Protein AF-A0A6A5A4Q9-F1 (afdb_monomer_lite)

Secondary structure (DSSP, 8-state):
---EEE-------SSS-----------TTEEEEEE-HHHHTT--HHHHHHHHHHHHHTT--HHHHHHHHHHHHHS-----TTS----HHHHHHHHHHHHHHHHHHHHTGGG-PPPPHHHHHHHHHHHHHHHHHTTTHHHHHTT------TTPPTT---SS-HHHHHHHHT--S-------EEEEEE-

pLDDT: mean 71.81, std 17.64, range [32.69, 92.0]

InterPro domains:
  IPR036457 PPM-type phosphatase-like domain superfamily [SSF81606] (19-80)

Structure (mmCIF, N/CA/C/O backbone):
data_AF-A0A6A5A4Q9-F1
#
_entry.id   AF-A0A6A5A4Q9-F1
#
loop_
_atom_site.group_PDB
_atom_site.id
_atom_site.type_symbol
_atom_site.label_atom_id
_atom_site.label_alt_id
_atom_site.label_comp_id
_atom_site.label_asym_id
_atom_site.label_entity_id
_atom_site.label_seq_id
_atom_site.pdbx_PDB_ins_code
_atom_site.Cartn_x
_atom_site.Cartn_y
_atom_site.Cartn_z
_atom_site.occupancy
_atom_site.B_iso_or_equiv
_atom_site.auth_seq_id
_atom_site.auth_comp_id
_atom_site.auth_asym_id
_atom_site.auth_atom_id
_atom_site.pdbx_PDB_model_num
ATOM 1 N N . SER A 1 1 ? -5.034 13.080 21.963 1.00 33.22 1 SER A N 1
ATOM 2 C CA . SER A 1 1 ? -4.072 12.394 21.081 1.00 33.22 1 SER A CA 1
ATOM 3 C C . SER A 1 1 ? -4.575 11.008 20.777 1.00 33.22 1 SER A C 1
ATOM 5 O O . SER A 1 1 ? -4.871 10.287 21.717 1.00 33.22 1 SER A O 1
ATOM 7 N N . ILE A 1 2 ? -4.704 10.667 19.497 1.00 32.84 2 ILE A N 1
ATOM 8 C CA . ILE A 1 2 ? -5.071 9.325 19.035 1.00 32.84 2 ILE A CA 1
ATOM 9 C C . ILE A 1 2 ? -3.774 8.517 18.948 1.00 32.84 2 ILE A C 1
ATOM 11 O O . ILE A 1 2 ? -2.895 8.888 18.170 1.00 32.84 2 ILE A O 1
ATOM 15 N N . ASN A 1 3 ? -3.634 7.445 19.732 1.00 39.53 3 ASN A N 1
ATOM 16 C CA . ASN A 1 3 ? -2.555 6.477 19.527 1.00 39.53 3 ASN A CA 1
ATOM 17 C C . ASN A 1 3 ? -3.159 5.248 18.841 1.00 39.53 3 ASN A C 1
ATOM 19 O O . ASN A 1 3 ? -3.584 4.294 19.483 1.00 39.53 3 ASN A O 1
ATOM 23 N N . THR A 1 4 ? -3.257 5.289 17.512 1.00 40.16 4 THR A N 1
ATOM 24 C CA . THR A 1 4 ? -3.582 4.089 16.734 1.00 40.16 4 THR A CA 1
ATOM 25 C C . THR A 1 4 ? -2.320 3.251 16.617 1.00 40.16 4 THR A C 1
ATOM 27 O O . THR A 1 4 ? -1.339 3.683 16.003 1.00 40.16 4 THR A O 1
ATOM 30 N N . VAL A 1 5 ? -2.343 2.050 17.189 1.00 46.91 5 VAL A N 1
ATOM 31 C CA . VAL A 1 5 ? -1.239 1.098 17.064 1.00 46.91 5 VAL A CA 1
ATOM 32 C C . VAL A 1 5 ? -1.578 0.118 15.948 1.00 46.91 5 VAL A C 1
ATOM 34 O O . VAL A 1 5 ? -2.472 -0.719 16.068 1.00 46.91 5 VAL A O 1
ATOM 37 N N . LEU A 1 6 ? -0.868 0.262 14.830 1.00 48.38 6 LEU A N 1
ATOM 38 C 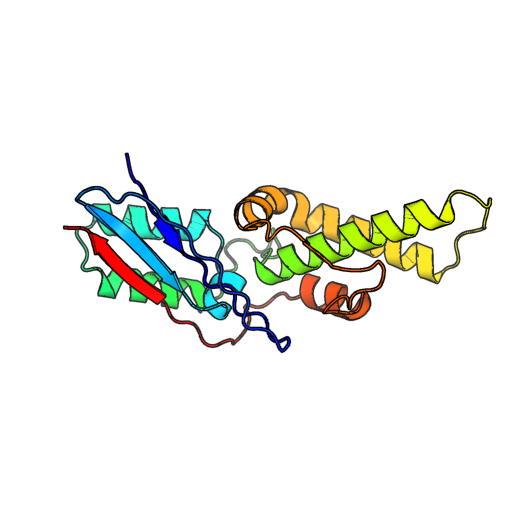CA . LEU A 1 6 ? -0.981 -0.610 13.669 1.00 48.38 6 LEU A CA 1
ATOM 39 C C . LEU A 1 6 ? 0.025 -1.757 13.815 1.00 48.38 6 LEU A C 1
ATOM 41 O O . LEU A 1 6 ? 1.226 -1.536 13.662 1.00 48.38 6 LEU A O 1
ATOM 45 N N . ILE A 1 7 ? -0.449 -2.969 14.107 1.00 45.44 7 ILE A N 1
ATOM 46 C CA . ILE A 1 7 ? 0.423 -4.145 14.225 1.00 45.44 7 ILE A CA 1
ATOM 47 C C . ILE A 1 7 ? 0.365 -4.913 12.906 1.00 45.44 7 ILE A C 1
ATOM 49 O O . ILE A 1 7 ? -0.657 -5.504 12.558 1.00 45.44 7 ILE A O 1
ATOM 53 N N . ARG A 1 8 ? 1.473 -4.896 12.159 1.00 39.25 8 ARG A N 1
ATOM 54 C CA . ARG A 1 8 ? 1.656 -5.717 10.959 1.00 39.25 8 ARG A CA 1
ATOM 55 C C . ARG A 1 8 ? 2.373 -7.005 11.352 1.00 39.25 8 ARG A C 1
ATOM 57 O O . ARG A 1 8 ? 3.543 -6.960 11.720 1.00 39.25 8 ARG A O 1
ATOM 64 N N . LEU A 1 9 ? 1.693 -8.142 11.234 1.00 34.25 9 LEU A N 1
ATOM 65 C CA . LEU A 1 9 ? 2.345 -9.449 11.271 1.00 34.25 9 LEU A CA 1
ATOM 66 C C . LEU A 1 9 ? 2.973 -9.692 9.893 1.00 34.25 9 LEU A C 1
ATOM 68 O O . LEU A 1 9 ? 2.273 -9.729 8.883 1.00 34.25 9 LEU A O 1
ATOM 72 N N . VAL A 1 10 ? 4.301 -9.776 9.836 1.00 36.94 10 VAL A N 1
ATOM 73 C CA . VAL A 1 10 ? 5.022 -10.146 8.614 1.00 36.94 10 VAL A CA 1
ATOM 74 C C . VAL A 1 10 ? 5.185 -11.656 8.638 1.00 36.94 10 VAL A C 1
ATOM 76 O O . VAL A 1 10 ? 6.005 -12.164 9.392 1.00 36.94 10 VAL A O 1
ATOM 79 N N . ASN A 1 11 ? 4.402 -12.364 7.828 1.00 32.69 11 ASN A N 1
ATOM 80 C CA . ASN A 1 11 ? 4.643 -13.778 7.575 1.00 32.69 11 ASN A CA 1
ATOM 81 C C . ASN A 1 11 ? 5.540 -13.881 6.334 1.00 32.69 11 ASN A C 1
ATOM 83 O O . ASN A 1 11 ? 5.129 -13.508 5.236 1.00 32.69 11 ASN A O 1
ATOM 87 N N . SER A 1 12 ? 6.794 -14.297 6.513 1.00 36.81 12 SER A N 1
ATOM 88 C CA . SER A 1 12 ? 7.726 -14.531 5.406 1.00 36.81 12 SER A CA 1
ATOM 89 C C . SER A 1 12 ? 7.679 -16.007 5.010 1.00 36.81 12 SER A C 1
ATOM 91 O O . SER A 1 12 ? 7.987 -16.877 5.818 1.00 36.81 12 SER A O 1
ATOM 93 N N . LEU A 1 13 ? 7.317 -16.283 3.754 1.00 36.44 13 LEU A N 1
ATOM 94 C CA . LEU A 1 13 ? 7.246 -17.613 3.128 1.00 36.44 13 LEU A CA 1
ATOM 95 C C . LEU A 1 13 ? 8.634 -18.218 2.811 1.00 36.44 13 LEU A C 1
ATOM 97 O O . LEU A 1 13 ? 8.870 -18.701 1.706 1.00 36.44 13 LEU A O 1
ATOM 101 N N . LEU A 1 14 ? 9.573 -18.201 3.758 1.00 41.25 14 LEU A N 1
ATOM 102 C CA . LEU A 1 14 ? 10.864 -18.883 3.613 1.00 41.25 14 LEU A CA 1
ATOM 103 C C . LEU A 1 14 ? 11.306 -19.497 4.941 1.00 41.25 14 LEU A C 1
ATOM 105 O O . LEU A 1 14 ? 12.013 -18.841 5.692 1.00 41.25 14 LEU A O 1
ATOM 109 N N . GLY A 1 15 ? 10.912 -20.754 5.186 1.00 41.06 15 GLY A N 1
ATOM 110 C CA . GLY A 1 15 ? 11.652 -21.802 5.923 1.00 41.06 15 GLY A CA 1
ATOM 111 C C . GLY A 1 15 ? 12.172 -21.549 7.348 1.00 41.06 15 GLY A C 1
ATOM 112 O O . GLY A 1 15 ? 12.691 -22.474 7.964 1.00 41.06 15 GLY A O 1
ATOM 113 N N . VAL A 1 16 ? 12.046 -20.341 7.879 1.00 43.75 16 VAL A N 1
ATOM 114 C CA . VAL A 1 16 ? 12.396 -19.922 9.229 1.00 43.75 16 VAL A CA 1
ATOM 115 C C . VAL A 1 16 ? 11.320 -18.921 9.604 1.00 43.75 16 VAL A C 1
ATOM 117 O O . VAL A 1 16 ? 11.272 -17.825 9.044 1.00 43.75 16 VAL A O 1
ATOM 120 N N . ASP A 1 17 ? 10.428 -19.302 10.511 1.00 43.75 17 ASP A N 1
ATOM 121 C CA . ASP A 1 17 ? 9.410 -18.388 11.007 1.00 43.75 17 ASP A CA 1
ATOM 122 C C . ASP A 1 17 ? 10.106 -17.205 11.702 1.00 43.75 17 ASP A C 1
ATOM 124 O O . ASP A 1 17 ? 10.584 -17.295 12.836 1.00 43.75 17 ASP A O 1
ATOM 128 N N . MET A 1 18 ? 10.230 -16.083 10.993 1.00 49.72 18 MET A N 1
ATOM 129 C CA . MET A 1 18 ? 10.765 -14.849 11.552 1.00 49.72 18 MET A CA 1
ATOM 130 C C . MET A 1 18 ? 9.650 -14.140 12.310 1.00 49.72 18 MET A C 1
ATOM 132 O O . MET A 1 18 ? 8.828 -13.438 11.726 1.00 49.72 18 MET A O 1
ATOM 136 N N . TYR A 1 19 ? 9.638 -14.297 13.629 1.00 51.91 19 TYR A N 1
ATOM 137 C CA . TYR A 1 19 ? 8.736 -13.548 14.494 1.00 51.91 19 TYR A CA 1
ATOM 138 C C . TYR A 1 19 ? 9.371 -12.212 14.885 1.00 51.91 19 TYR A C 1
ATOM 140 O O . TYR A 1 19 ? 10.453 -12.164 15.470 1.00 51.91 19 TYR A O 1
ATOM 148 N N . VAL A 1 20 ? 8.674 -11.111 14.602 1.00 57.72 20 VAL A N 1
ATOM 149 C CA . VAL A 1 20 ? 9.013 -9.789 15.142 1.00 57.72 20 VAL A CA 1
ATOM 150 C C . VAL A 1 20 ? 8.138 -9.544 16.366 1.00 57.72 20 VAL A C 1
ATOM 152 O O . VAL A 1 20 ? 6.925 -9.388 16.245 1.00 57.72 20 VAL A O 1
ATOM 155 N N . VAL A 1 21 ? 8.749 -9.507 17.552 1.00 58.62 21 VAL A N 1
ATOM 156 C CA . VAL A 1 21 ? 8.049 -9.189 18.805 1.00 58.62 21 VAL A CA 1
ATOM 157 C C . VAL A 1 21 ? 8.318 -7.735 19.171 1.00 58.62 21 VAL A C 1
ATOM 159 O O . VAL A 1 21 ? 9.456 -7.356 19.443 1.00 58.62 21 VAL A O 1
ATOM 162 N N . GLN A 1 22 ? 7.262 -6.925 19.222 1.00 65.12 22 GLN A N 1
ATOM 163 C CA . GLN A 1 22 ? 7.332 -5.538 19.670 1.00 65.12 22 GLN A CA 1
ATOM 164 C C . GLN A 1 22 ? 6.443 -5.340 20.896 1.00 65.12 22 GLN A C 1
ATOM 166 O O . GLN A 1 22 ? 5.289 -5.762 20.917 1.00 65.12 22 GLN A O 1
ATOM 171 N N . ARG A 1 23 ? 6.980 -4.683 21.928 1.00 71.12 23 ARG A N 1
ATOM 172 C CA . ARG A 1 23 ? 6.214 -4.268 23.108 1.00 71.12 23 ARG A CA 1
ATOM 173 C C . ARG A 1 23 ? 5.851 -2.799 22.962 1.00 71.12 23 ARG A C 1
ATOM 175 O O . ARG A 1 23 ? 6.741 -1.967 22.809 1.00 71.12 23 ARG A O 1
ATOM 182 N N . ILE A 1 24 ? 4.559 -2.495 23.009 1.00 75.25 24 ILE A N 1
ATOM 183 C CA . ILE A 1 24 ? 4.038 -1.133 22.880 1.00 75.25 24 ILE A CA 1
ATOM 184 C C . ILE A 1 24 ? 3.143 -0.869 24.095 1.00 75.25 24 ILE A C 1
ATOM 186 O O . ILE A 1 24 ? 2.203 -1.635 24.312 1.00 75.25 24 ILE A O 1
ATOM 190 N N . PRO A 1 25 ? 3.431 0.156 24.918 1.00 76.25 25 PRO A N 1
ATOM 191 C CA . PRO A 1 25 ? 2.563 0.506 26.032 1.00 76.25 25 PRO A CA 1
ATOM 192 C C . PRO A 1 25 ? 1.247 1.074 25.492 1.00 76.25 25 PRO A C 1
ATOM 194 O O . PRO A 1 25 ? 1.261 2.057 24.752 1.00 76.25 25 PRO A O 1
ATOM 197 N N . LEU A 1 26 ? 0.128 0.456 25.873 1.00 77.44 26 LEU A N 1
ATOM 198 C CA . LEU A 1 26 ? -1.215 0.920 25.528 1.00 77.44 26 LEU A CA 1
ATOM 199 C C . LEU A 1 26 ? -1.788 1.777 26.657 1.00 77.44 26 LEU A C 1
ATOM 201 O O . LEU A 1 26 ? -1.555 1.524 27.842 1.00 77.44 26 LEU A O 1
ATOM 205 N N . LYS A 1 27 ? -2.545 2.798 26.279 1.00 84.00 27 LYS A N 1
ATOM 206 C CA . LYS A 1 27 ? -3.344 3.642 27.163 1.00 84.00 27 LYS A CA 1
ATOM 207 C C . LYS A 1 27 ? -4.813 3.297 26.995 1.00 84.00 27 LYS A C 1
ATOM 209 O O . LYS A 1 27 ? -5.240 2.835 25.942 1.00 84.00 27 LYS A O 1
ATOM 214 N N . LYS A 1 28 ? -5.594 3.558 28.042 1.00 81.69 28 LYS A N 1
ATOM 215 C CA . LYS A 1 28 ? -7.050 3.440 27.981 1.00 81.69 28 LYS A CA 1
ATOM 216 C C . LYS A 1 28 ? -7.600 4.231 26.786 1.00 81.69 28 LYS A C 1
ATOM 218 O O . LYS A 1 28 ? -7.160 5.359 26.555 1.00 81.69 28 LYS A O 1
ATOM 223 N N . CYS A 1 29 ? -8.553 3.632 26.078 1.00 80.44 29 CYS A N 1
ATOM 224 C CA . CYS A 1 29 ? -9.131 4.080 24.809 1.00 80.44 29 CYS A CA 1
ATOM 225 C C . CYS A 1 29 ? -8.197 3.988 23.586 1.00 80.44 29 CYS A C 1
ATOM 227 O O . CYS A 1 29 ? -8.560 4.485 22.518 1.00 80.44 29 CYS A O 1
ATOM 229 N N . ASP A 1 30 ? -7.016 3.365 23.685 1.00 79.31 30 ASP A N 1
ATOM 230 C CA . ASP A 1 30 ? -6.202 3.098 22.495 1.00 79.31 30 ASP A CA 1
ATOM 231 C C . ASP A 1 30 ? -6.881 2.036 21.614 1.00 79.31 30 ASP A C 1
ATOM 233 O O . ASP A 1 30 ? -7.442 1.050 22.096 1.00 79.31 30 ASP A O 1
ATOM 237 N N . THR A 1 31 ? -6.806 2.224 20.296 1.00 81.12 31 THR A N 1
ATOM 238 C CA . THR A 1 31 ? -7.349 1.285 19.307 1.00 81.12 31 THR A CA 1
ATOM 239 C C . THR A 1 31 ? -6.216 0.497 18.656 1.00 81.12 31 THR A C 1
ATOM 241 O O . THR A 1 31 ? -5.292 1.074 18.070 1.00 81.12 31 THR A O 1
ATOM 244 N N . VAL A 1 32 ? -6.315 -0.829 18.721 1.00 82.94 32 VAL A N 1
ATOM 245 C CA . VAL A 1 32 ? -5.405 -1.776 18.075 1.00 82.94 32 VAL A CA 1
ATOM 246 C C . VAL A 1 32 ? -6.073 -2.321 16.819 1.00 82.94 32 VAL A C 1
ATOM 248 O O . VAL A 1 32 ? -7.177 -2.859 16.882 1.00 82.94 32 VAL A O 1
ATOM 251 N N . LEU A 1 33 ? -5.390 -2.199 15.680 1.00 83.75 33 LEU A N 1
ATOM 252 C CA . LEU A 1 33 ? -5.857 -2.704 14.390 1.00 83.75 33 LEU A CA 1
ATOM 253 C C . LEU A 1 33 ? -4.870 -3.737 13.839 1.00 83.75 33 LEU A C 1
ATOM 255 O O . LEU A 1 33 ? -3.672 -3.467 13.723 1.00 83.75 33 LEU A O 1
ATOM 259 N N . THR A 1 34 ? -5.397 -4.896 13.452 1.00 84.62 34 THR A N 1
ATOM 260 C CA . THR A 1 34 ? -4.662 -5.981 12.785 1.00 84.62 34 THR A CA 1
ATOM 261 C C . THR A 1 34 ? -5.374 -6.358 11.488 1.00 84.62 34 THR A C 1
ATOM 263 O O . THR A 1 34 ? -6.593 -6.220 11.386 1.00 84.62 34 THR A O 1
ATOM 266 N N . PHE A 1 35 ? -4.624 -6.769 10.467 1.00 86.88 35 PHE A N 1
ATOM 267 C CA . PHE A 1 35 ? -5.167 -7.022 9.130 1.00 86.88 35 PHE A CA 1
ATOM 268 C C . PHE A 1 35 ? -4.283 -7.986 8.331 1.00 86.88 35 PHE A C 1
ATOM 270 O O . PHE A 1 35 ? -3.082 -8.089 8.597 1.00 86.88 35 PHE A O 1
ATOM 277 N N . SER A 1 36 ? -4.874 -8.673 7.349 1.00 85.94 36 SER A N 1
ATOM 278 C CA . SER A 1 36 ? -4.144 -9.511 6.389 1.00 85.94 36 SER A CA 1
ATOM 279 C C . SER A 1 36 ? -3.330 -8.678 5.396 1.00 85.94 36 SER A C 1
ATOM 281 O O . SER A 1 36 ? -3.609 -7.503 5.151 1.00 85.94 36 SER A O 1
ATOM 283 N N . ASP A 1 37 ? -2.334 -9.287 4.760 1.00 81.81 37 ASP A N 1
ATOM 284 C CA . ASP A 1 37 ? -1.587 -8.668 3.661 1.00 81.81 37 ASP A CA 1
ATOM 285 C C . ASP A 1 37 ? -2.500 -8.184 2.521 1.00 81.81 37 ASP A C 1
ATOM 287 O O . ASP A 1 37 ? -2.321 -7.061 2.051 1.00 81.81 37 ASP A O 1
ATOM 291 N N . GLY A 1 38 ? -3.555 -8.934 2.184 1.00 85.44 38 GLY A N 1
ATOM 292 C CA . GLY A 1 38 ? -4.559 -8.535 1.195 1.00 85.44 38 GLY A CA 1
ATOM 293 C C . GLY A 1 38 ? -5.244 -7.194 1.496 1.00 85.44 38 GLY A C 1
ATOM 294 O O . GLY A 1 38 ? -5.585 -6.444 0.579 1.00 85.44 38 GLY A O 1
ATOM 295 N N . PHE A 1 39 ? -5.401 -6.825 2.773 1.00 87.44 39 PHE A N 1
ATOM 296 C CA . PHE A 1 39 ? -5.847 -5.478 3.145 1.00 87.44 39 PHE A CA 1
ATOM 297 C C . PHE A 1 39 ? -4.743 -4.434 2.909 1.00 87.44 39 PHE A C 1
ATOM 299 O O . PHE A 1 39 ? -4.982 -3.387 2.302 1.00 87.44 39 PHE A O 1
ATOM 306 N N . GLY A 1 40 ? -3.522 -4.723 3.370 1.00 82.75 40 GLY A N 1
ATOM 307 C CA . GLY A 1 40 ? -2.370 -3.820 3.266 1.00 82.75 40 GLY A CA 1
ATOM 308 C C . GLY A 1 40 ? -1.942 -3.514 1.826 1.00 82.75 40 GLY A C 1
ATOM 309 O O . GLY A 1 40 ? -1.442 -2.417 1.554 1.00 82.75 40 GLY A O 1
ATOM 310 N N . ASP A 1 41 ? -2.195 -4.448 0.913 1.00 85.00 41 ASP A N 1
ATOM 311 C CA . ASP A 1 41 ? -1.930 -4.330 -0.520 1.00 85.00 41 ASP A CA 1
ATOM 312 C C . ASP A 1 41 ? -2.869 -3.338 -1.225 1.00 85.00 41 ASP A C 1
ATOM 314 O O . ASP A 1 41 ? -2.523 -2.782 -2.273 1.00 85.00 41 ASP A O 1
ATOM 318 N N . ASN A 1 42 ? -4.029 -3.068 -0.621 1.00 86.50 42 ASN A N 1
ATOM 319 C CA . ASN A 1 42 ? -5.143 -2.360 -1.246 1.00 86.50 42 ASN A CA 1
ATOM 320 C C . ASN A 1 42 ? -5.503 -1.011 -0.600 1.00 86.50 42 ASN A C 1
ATOM 322 O O . ASN A 1 42 ? -6.243 -0.244 -1.216 1.00 86.50 42 ASN A O 1
ATOM 326 N N . VAL A 1 43 ? -5.010 -0.715 0.608 1.00 85.44 43 VAL A N 1
ATOM 327 C CA . VAL A 1 43 ? -5.327 0.520 1.358 1.00 85.44 43 VAL A CA 1
ATOM 328 C C . VAL A 1 43 ? -4.051 1.202 1.857 1.00 85.44 43 VAL A C 1
ATOM 330 O O . VAL A 1 43 ? -3.147 0.510 2.328 1.00 85.44 43 VAL A O 1
ATOM 333 N N . TYR A 1 44 ? -3.950 2.536 1.778 1.00 84.25 44 TYR A N 1
ATOM 334 C CA . TYR A 1 44 ? -2.877 3.364 2.357 1.00 84.25 44 TYR A CA 1
ATOM 335 C C . TYR A 1 44 ? -3.087 3.662 3.850 1.00 84.25 44 TYR A C 1
ATOM 337 O O . TYR A 1 44 ? -4.180 3.552 4.389 1.00 84.25 44 TYR A O 1
ATOM 345 N N . LYS A 1 45 ? -2.010 4.015 4.572 1.00 81.00 45 LYS A N 1
ATOM 346 C CA . LYS A 1 45 ? -2.058 4.190 6.037 1.00 81.00 45 LYS A CA 1
ATOM 347 C C . LYS A 1 45 ? -2.970 5.361 6.392 1.00 81.00 45 LYS A C 1
ATOM 349 O O . LYS A 1 45 ? -3.771 5.252 7.312 1.00 81.00 45 LYS A O 1
ATOM 354 N N . ASP A 1 46 ? -2.854 6.446 5.641 1.00 81.56 46 ASP A N 1
ATOM 355 C CA . ASP A 1 46 ? -3.617 7.666 5.883 1.00 81.56 46 ASP A CA 1
ATOM 356 C C . ASP A 1 46 ? -5.114 7.443 5.621 1.00 81.56 46 ASP A C 1
ATOM 358 O O . ASP A 1 46 ? -5.941 7.946 6.373 1.00 81.56 46 ASP A O 1
ATOM 362 N N . GLU A 1 47 ? -5.464 6.599 4.642 1.00 82.62 47 GLU A N 1
ATOM 363 C CA . GLU A 1 47 ? -6.852 6.187 4.381 1.00 82.62 47 GLU A CA 1
ATOM 364 C C . GLU A 1 47 ? -7.433 5.400 5.564 1.00 82.62 47 GLU A C 1
ATOM 366 O O . GLU A 1 47 ? -8.562 5.653 5.983 1.00 82.62 47 GLU A O 1
ATOM 371 N N . VAL A 1 48 ? -6.647 4.497 6.168 1.00 85.06 48 VAL A N 1
ATOM 372 C CA . VAL A 1 48 ? -7.048 3.794 7.400 1.00 85.06 48 VAL A CA 1
ATOM 373 C C . VAL A 1 48 ? -7.298 4.789 8.530 1.00 85.06 48 VAL A C 1
ATOM 375 O O . VAL A 1 48 ? -8.341 4.725 9.178 1.00 85.06 48 VAL A O 1
ATOM 378 N N . LEU A 1 49 ? -6.367 5.719 8.762 1.00 84.06 49 LEU A N 1
ATOM 379 C CA . LEU A 1 49 ? -6.490 6.712 9.834 1.00 84.06 49 LEU A CA 1
ATOM 380 C C . LEU A 1 49 ? -7.713 7.612 9.634 1.00 84.06 49 LEU A C 1
ATOM 382 O O . LEU A 1 49 ? -8.446 7.864 10.588 1.00 84.06 49 LEU A O 1
ATOM 386 N N . GLN A 1 50 ? -7.968 8.050 8.401 1.00 83.81 50 GLN A N 1
ATOM 387 C CA . GLN A 1 50 ? -9.133 8.860 8.062 1.00 83.81 50 GLN A CA 1
ATOM 388 C C . GLN A 1 50 ? -10.442 8.100 8.313 1.00 83.81 50 GLN A C 1
ATOM 390 O O . GLN A 1 50 ? -11.362 8.641 8.932 1.00 83.81 50 GLN A O 1
ATOM 395 N N . LEU A 1 51 ? -10.525 6.838 7.879 1.00 81.38 51 LEU A N 1
ATOM 396 C CA . LEU A 1 51 ? -11.712 6.005 8.076 1.00 81.38 51 LEU A CA 1
ATOM 397 C C . LEU A 1 51 ? -11.974 5.738 9.561 1.00 81.38 51 LEU A C 1
ATOM 399 O O . LEU A 1 51 ? -13.104 5.917 10.016 1.00 81.38 51 LEU A O 1
ATOM 403 N N . VAL A 1 52 ? -10.940 5.389 10.331 1.00 83.94 52 VAL A N 1
ATOM 404 C CA . VAL A 1 52 ? -11.057 5.160 11.781 1.00 83.94 52 VAL A CA 1
ATOM 405 C C . VAL A 1 52 ? -11.469 6.443 12.509 1.00 83.94 52 VAL A C 1
ATOM 407 O O . VAL A 1 52 ? -12.396 6.409 13.316 1.00 83.94 52 VAL A O 1
ATOM 410 N N . ALA A 1 53 ? -10.866 7.590 12.184 1.00 83.06 53 ALA A N 1
ATOM 411 C CA . ALA A 1 53 ? -11.235 8.869 12.791 1.00 83.06 53 ALA A CA 1
ATOM 412 C C . ALA A 1 53 ? -12.698 9.248 12.496 1.00 83.06 53 ALA A C 1
ATOM 414 O O . ALA A 1 53 ? -13.438 9.623 13.405 1.00 83.06 53 ALA A O 1
ATOM 415 N N . SER A 1 54 ? -13.152 9.089 11.246 1.00 77.81 54 SER A N 1
ATOM 416 C CA . SER A 1 54 ? -14.546 9.373 10.863 1.00 77.81 54 SER A CA 1
ATOM 417 C C . SER A 1 54 ? -15.562 8.474 11.584 1.00 77.81 54 SER A C 1
ATOM 419 O O . SER A 1 54 ? -16.664 8.900 11.937 1.00 77.81 54 SER A O 1
ATOM 421 N N . ALA A 1 55 ? -15.177 7.226 11.850 1.00 72.62 55 ALA A N 1
ATOM 422 C CA . ALA A 1 55 ? -16.004 6.267 12.559 1.00 72.62 55 ALA A CA 1
ATOM 423 C C . ALA A 1 55 ? -16.158 6.597 14.050 1.00 72.62 55 ALA A C 1
ATOM 425 O O . ALA A 1 55 ? -17.232 6.387 14.611 1.00 72.62 55 ALA A O 1
ATOM 426 N N . GLN A 1 56 ? -15.115 7.145 14.678 1.00 68.31 56 GLN A N 1
ATOM 427 C CA . GLN A 1 56 ? -15.150 7.543 16.086 1.00 68.31 56 GLN A CA 1
ATOM 428 C C . GLN A 1 56 ? -16.049 8.763 16.326 1.00 68.31 56 GLN A C 1
ATOM 430 O O . GLN A 1 56 ? -16.765 8.802 17.323 1.00 68.31 56 GLN A O 1
ATOM 435 N N . VAL A 1 57 ? -16.098 9.718 15.386 1.00 71.00 57 VAL A N 1
ATOM 436 C CA . VAL A 1 57 ? -17.008 10.883 15.461 1.00 71.00 57 VAL A CA 1
ATOM 437 C C . VAL A 1 57 ? -18.479 10.460 15.472 1.00 71.00 57 VAL A C 1
ATOM 439 O O . VAL A 1 57 ? -19.317 11.121 16.078 1.00 71.00 57 VAL A O 1
ATOM 442 N N . THR A 1 58 ? -18.799 9.341 14.823 1.00 70.38 58 THR A N 1
ATOM 443 C CA . THR A 1 58 ? -20.172 8.839 14.690 1.00 70.38 58 THR A CA 1
ATOM 444 C C . THR A 1 58 ? -20.573 7.836 15.784 1.00 70.38 58 THR A C 1
ATOM 446 O O . THR A 1 58 ? -21.678 7.309 15.721 1.00 70.38 58 THR A O 1
ATOM 449 N N . SER A 1 59 ? -19.721 7.603 16.799 1.00 64.50 59 SER A N 1
ATOM 450 C CA . SER A 1 59 ? -19.946 6.652 17.910 1.00 64.50 59 SER A CA 1
ATOM 451 C C . SER A 1 59 ? -20.363 5.255 17.433 1.00 64.50 59 SER A C 1
ATOM 453 O O . SER A 1 59 ? -21.351 4.670 17.869 1.00 64.50 59 SER A O 1
ATOM 455 N N . VAL A 1 60 ? -19.611 4.727 16.470 1.00 69.94 60 VAL A N 1
ATOM 456 C CA . VAL A 1 60 ? -19.946 3.471 15.805 1.00 69.94 60 VAL A CA 1
ATOM 457 C C . VAL A 1 60 ? -19.214 2.287 16.446 1.00 69.94 60 VAL A C 1
ATOM 459 O O . VAL A 1 60 ? -18.045 2.398 16.813 1.00 69.94 60 VAL A O 1
ATOM 462 N N . HIS A 1 61 ? -19.887 1.136 16.542 1.00 82.88 61 HIS A N 1
ATOM 463 C CA . HIS A 1 61 ? -19.319 -0.088 17.102 1.00 82.88 61 HIS A CA 1
ATOM 464 C C . HIS A 1 61 ? -18.094 -0.572 16.288 1.00 82.88 61 HIS A C 1
ATOM 466 O O . HIS A 1 61 ? -18.088 -0.454 15.055 1.00 82.88 61 HIS A O 1
ATOM 472 N N . PRO A 1 62 ? -17.057 -1.164 16.921 1.00 82.38 62 PRO A N 1
ATOM 473 C CA . PRO A 1 62 ? -15.851 -1.623 16.229 1.00 82.38 62 PRO A C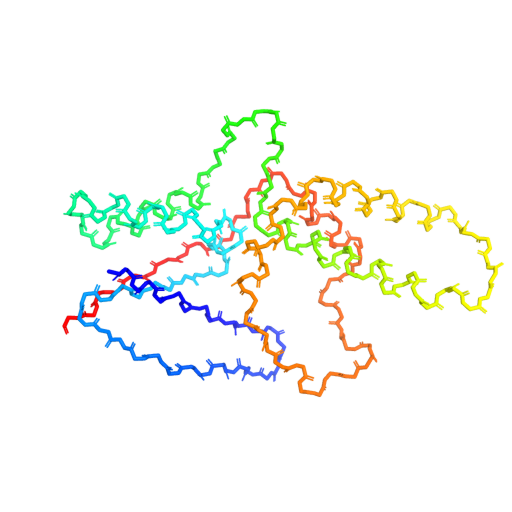A 1
ATOM 474 C C . PRO A 1 62 ? -16.083 -2.513 14.998 1.00 82.38 62 PRO A C 1
ATOM 476 O O . PRO A 1 62 ? -15.381 -2.380 13.993 1.00 82.38 62 PRO A O 1
ATOM 479 N N . SER A 1 63 ? -17.101 -3.378 15.038 1.00 85.81 63 SER A N 1
ATOM 480 C CA . SER A 1 63 ? -17.495 -4.252 13.917 1.00 85.81 63 SER A CA 1
ATOM 481 C C . SER A 1 63 ? -17.822 -3.485 12.638 1.00 85.81 63 SER A C 1
ATOM 483 O O . SER A 1 63 ? -17.496 -3.923 11.532 1.00 85.81 63 SER A O 1
ATOM 485 N N . ASP A 1 64 ? -18.446 -2.324 12.771 1.00 86.06 64 ASP A N 1
ATOM 486 C CA . ASP A 1 64 ? -18.915 -1.542 11.633 1.00 86.06 64 ASP A CA 1
ATOM 487 C C . ASP A 1 64 ? -17.760 -0.717 11.052 1.00 86.06 64 ASP A C 1
ATOM 489 O O . ASP A 1 64 ? -17.720 -0.433 9.854 1.00 86.06 64 ASP A O 1
ATOM 493 N N . VAL A 1 65 ? -16.775 -0.358 11.884 1.00 85.81 65 VAL A N 1
ATOM 494 C CA . VAL A 1 65 ? -15.500 0.208 11.420 1.00 85.81 65 VAL A CA 1
ATOM 495 C C . VAL A 1 65 ? -14.745 -0.829 10.598 1.00 85.81 65 VAL A C 1
ATOM 497 O O . VAL A 1 65 ? -14.363 -0.534 9.467 1.00 85.81 65 VAL A O 1
ATOM 500 N N . CYS A 1 66 ? -14.611 -2.061 11.103 1.00 88.81 66 CYS A N 1
ATOM 501 C CA . CYS A 1 66 ? -14.021 -3.169 10.349 1.00 88.81 66 CYS A CA 1
ATOM 502 C C . CYS A 1 66 ? -14.760 -3.411 9.027 1.00 88.81 66 CYS A C 1
ATOM 504 O O . CYS A 1 66 ? -14.123 -3.536 7.984 1.00 88.81 66 CYS A O 1
ATOM 506 N N . SER A 1 67 ? -16.095 -3.403 9.036 1.00 88.94 67 SER A N 1
ATOM 507 C CA . SER A 1 67 ? -16.907 -3.592 7.827 1.00 88.94 67 SER A CA 1
ATOM 508 C C . SER A 1 67 ? -16.669 -2.489 6.793 1.00 88.94 67 SER A C 1
ATOM 510 O O . SER A 1 67 ? -16.485 -2.780 5.610 1.00 88.94 67 SER A O 1
ATOM 512 N N . ARG A 1 68 ? -16.589 -1.224 7.228 1.00 88.06 68 ARG A N 1
ATOM 513 C CA . ARG A 1 68 ? -16.247 -0.089 6.356 1.00 88.06 68 ARG A CA 1
ATOM 514 C C . ARG A 1 68 ? -14.823 -0.183 5.813 1.00 88.06 68 ARG A C 1
ATOM 516 O O . ARG A 1 68 ? -14.622 0.087 4.632 1.00 88.06 68 ARG A O 1
ATOM 523 N N . LEU A 1 69 ? -13.858 -0.606 6.630 1.00 88.31 69 LEU A N 1
ATOM 524 C CA . LEU A 1 69 ? -12.474 -0.832 6.203 1.00 88.31 69 LEU A CA 1
ATOM 525 C C . LEU A 1 69 ? -12.393 -1.945 5.151 1.00 88.31 69 LEU A C 1
ATOM 527 O O . LEU A 1 69 ? -11.787 -1.744 4.103 1.00 88.31 69 LEU A O 1
ATOM 531 N N . VAL A 1 70 ? -13.043 -3.089 5.380 1.00 89.06 70 VAL A N 1
ATOM 532 C CA . VAL A 1 70 ? -13.088 -4.204 4.419 1.00 89.06 70 VAL A CA 1
ATOM 533 C C . VAL A 1 70 ? -13.780 -3.780 3.126 1.00 89.06 70 VAL A C 1
ATOM 535 O O . VAL A 1 70 ? -13.273 -4.059 2.039 1.00 89.06 70 VAL A O 1
ATOM 538 N N . HIS A 1 71 ? -14.907 -3.071 3.221 1.00 88.19 71 HIS A N 1
ATOM 539 C CA . HIS A 1 71 ? -15.593 -2.540 2.049 1.00 88.19 71 HIS A CA 1
ATOM 540 C C . HIS A 1 71 ? -14.693 -1.574 1.280 1.00 88.19 71 HIS A C 1
ATOM 542 O O . HIS A 1 71 ? -14.567 -1.706 0.070 1.00 88.19 71 HIS A O 1
ATOM 548 N N . HIS A 1 72 ? -14.012 -0.652 1.962 1.00 86.94 72 HIS A N 1
ATOM 549 C CA . HIS A 1 72 ? -13.069 0.261 1.328 1.00 86.94 72 HIS A CA 1
ATOM 550 C C . HIS A 1 72 ? -11.908 -0.488 0.665 1.00 86.94 72 HIS A C 1
ATOM 552 O O . HIS A 1 72 ? -11.563 -0.185 -0.472 1.00 86.94 72 HIS A O 1
ATOM 558 N N . ALA A 1 73 ? -11.345 -1.505 1.321 1.00 87.19 73 ALA A N 1
ATOM 559 C CA . ALA A 1 73 ? -10.283 -2.336 0.765 1.00 87.19 73 ALA A CA 1
ATOM 560 C C . ALA A 1 73 ? -10.728 -3.097 -0.488 1.00 87.19 73 ALA A C 1
ATOM 562 O O . ALA A 1 73 ? -9.945 -3.192 -1.423 1.00 87.19 73 ALA A O 1
ATOM 563 N N . ARG A 1 74 ? -11.976 -3.571 -0.554 1.00 86.00 74 ARG A N 1
ATOM 564 C CA . ARG A 1 74 ? -12.528 -4.286 -1.719 1.00 86.00 74 ARG A CA 1
ATOM 565 C C . ARG A 1 74 ? -13.010 -3.357 -2.830 1.00 86.00 74 ARG A C 1
ATOM 567 O O . ARG A 1 74 ? -12.851 -3.669 -4.006 1.00 86.00 74 ARG A O 1
ATOM 574 N N . ALA A 1 75 ? -13.611 -2.230 -2.466 1.00 80.38 75 ALA A N 1
ATOM 575 C CA . ALA A 1 75 ? -14.192 -1.292 -3.408 1.00 80.38 75 ALA A CA 1
ATOM 576 C C . ALA A 1 75 ? -13.089 -0.639 -4.243 1.00 80.38 75 ALA A C 1
ATOM 578 O O . ALA A 1 75 ? -12.117 -0.082 -3.720 1.00 80.38 75 ALA A O 1
ATOM 579 N N . PHE A 1 76 ? -13.249 -0.701 -5.560 1.00 67.19 76 PHE A N 1
ATOM 580 C CA . PHE A 1 76 ? -12.451 0.080 -6.488 1.00 67.19 76 PHE A CA 1
ATOM 581 C C . PHE A 1 76 ? -13.088 1.467 -6.601 1.00 67.19 76 PHE A C 1
ATOM 583 O O . PHE A 1 76 ? -14.197 1.589 -7.114 1.00 67.19 76 PHE A O 1
ATOM 590 N N . VAL A 1 77 ? -12.411 2.498 -6.092 1.00 59.66 77 VAL A N 1
ATOM 591 C CA . VAL A 1 77 ? -12.874 3.887 -6.199 1.00 59.66 77 VAL A CA 1
ATOM 592 C C . VAL A 1 77 ? -11.900 4.642 -7.102 1.00 59.66 77 VAL A C 1
ATOM 594 O O . VAL A 1 77 ? -10.893 5.155 -6.613 1.00 59.66 77 VAL A O 1
ATOM 597 N N . PRO A 1 78 ? -12.145 4.708 -8.422 1.00 54.09 78 PRO A N 1
ATOM 598 C CA . PRO A 1 78 ? -11.463 5.673 -9.260 1.00 54.09 78 PRO A CA 1
ATOM 599 C C . PRO A 1 78 ? -12.128 7.024 -8.979 1.00 54.09 78 PRO A C 1
ATOM 601 O O . PRO A 1 78 ? -13.155 7.350 -9.563 1.00 54.09 78 PRO A O 1
ATOM 604 N N . ALA A 1 79 ? -11.606 7.775 -8.008 1.00 46.97 79 ALA A N 1
ATOM 605 C CA . ALA A 1 79 ? -12.160 9.091 -7.684 1.00 46.97 79 ALA A CA 1
ATOM 606 C C . ALA A 1 79 ? -11.860 10.126 -8.782 1.00 46.97 79 ALA A C 1
ATOM 608 O O . ALA A 1 79 ? -12.586 11.103 -8.916 1.00 46.97 79 ALA A O 1
ATOM 609 N N . ASP A 1 80 ? -10.817 9.895 -9.581 1.00 47.19 80 ASP A N 1
ATOM 610 C CA . ASP A 1 80 ? -10.338 10.843 -10.575 1.00 47.19 80 ASP A CA 1
ATOM 611 C C . ASP A 1 80 ? -9.725 10.084 -11.758 1.00 47.19 80 ASP A C 1
ATOM 613 O O . ASP A 1 80 ? -8.718 9.394 -11.616 1.00 47.19 80 ASP A O 1
ATOM 617 N N . THR A 1 81 ? -10.309 10.203 -12.949 1.00 43.44 81 THR A N 1
ATOM 618 C CA . THR A 1 81 ? -9.750 9.637 -14.194 1.00 43.44 81 THR A CA 1
ATOM 619 C C . THR A 1 81 ? -8.467 10.345 -14.648 1.00 43.44 81 THR A C 1
ATOM 621 O O . THR A 1 81 ? -7.843 9.921 -15.617 1.00 43.44 81 THR A O 1
ATOM 624 N N . SER A 1 82 ? -8.074 11.420 -13.959 1.00 47.78 82 SER A N 1
ATOM 625 C CA . SER A 1 82 ? -6.848 12.190 -14.193 1.00 47.78 82 SER A CA 1
ATOM 626 C C . SER A 1 82 ? -5.640 11.671 -13.399 1.00 47.78 82 SER A C 1
ATOM 628 O O . SER A 1 82 ? -4.500 11.932 -13.781 1.00 47.78 82 SER A O 1
ATOM 630 N N . GLN A 1 83 ? -5.869 10.901 -12.329 1.00 50.00 83 GLN A N 1
ATOM 631 C CA . GLN A 1 83 ? -4.826 10.224 -11.567 1.00 50.00 83 GLN A CA 1
ATOM 632 C C . GLN A 1 83 ? -5.057 8.721 -11.661 1.00 50.00 83 GLN A C 1
ATOM 634 O O . GLN A 1 83 ? -5.911 8.177 -10.965 1.00 50.00 83 GLN A O 1
ATOM 639 N N . GLU A 1 84 ? -4.294 8.031 -12.518 1.00 54.12 84 GLU A N 1
ATOM 640 C CA . GLU A 1 84 ? -4.219 6.569 -12.459 1.00 54.12 84 GLU A CA 1
ATOM 641 C C . GLU A 1 84 ? -4.004 6.161 -11.000 1.00 54.12 84 GLU A C 1
ATOM 643 O O . GLU A 1 84 ? -2.988 6.512 -10.396 1.00 54.12 84 GLU A O 1
ATOM 648 N N . SER A 1 85 ? -4.981 5.460 -10.419 1.00 58.94 85 SER A N 1
ATOM 649 C CA . SER A 1 85 ? -5.001 5.157 -8.993 1.00 58.94 85 SER A CA 1
ATOM 650 C C . SER A 1 85 ? -3.736 4.385 -8.625 1.00 58.94 85 SER A C 1
ATOM 652 O O . SER A 1 85 ? -3.597 3.199 -8.942 1.00 58.94 85 SER A O 1
ATOM 654 N N . ALA A 1 86 ? -2.778 5.062 -7.997 1.00 69.88 86 ALA A N 1
ATOM 655 C CA . ALA A 1 86 ? -1.606 4.421 -7.439 1.00 69.88 86 ALA A CA 1
ATOM 656 C C . ALA A 1 86 ? -2.086 3.514 -6.305 1.00 69.88 86 ALA A C 1
ATOM 658 O O . ALA A 1 86 ? -2.602 4.002 -5.307 1.00 69.88 86 ALA A O 1
ATOM 659 N N . LEU A 1 87 ? -1.981 2.200 -6.484 1.00 83.62 87 LEU A N 1
ATOM 660 C CA . LEU A 1 87 ? -2.361 1.225 -5.463 1.00 83.62 87 LEU A CA 1
ATOM 661 C C . LEU A 1 87 ? -1.166 0.954 -4.547 1.00 83.62 87 LEU A C 1
ATOM 663 O O . LEU A 1 87 ? -0.041 0.917 -5.051 1.00 83.62 87 LEU A O 1
ATOM 667 N N . PRO A 1 88 ? -1.359 0.705 -3.239 1.00 86.06 88 PRO A N 1
ATOM 668 C CA . PRO A 1 88 ? -0.244 0.494 -2.320 1.00 86.06 88 PRO A CA 1
ATOM 669 C C . PRO A 1 88 ? 0.708 -0.620 -2.749 1.00 86.06 88 PRO A C 1
ATOM 671 O O . PRO A 1 88 ? 1.921 -0.412 -2.750 1.00 86.06 88 PRO A O 1
ATOM 674 N N . PHE A 1 89 ? 0.178 -1.770 -3.170 1.00 86.44 89 PHE A N 1
ATOM 675 C CA . PHE A 1 89 ? 1.001 -2.873 -3.658 1.00 86.44 89 PHE A CA 1
ATOM 676 C C . PHE A 1 89 ? 1.783 -2.510 -4.925 1.00 86.44 89 PHE A C 1
ATOM 678 O O . PHE A 1 89 ? 2.994 -2.726 -4.994 1.00 86.44 89 PHE A O 1
ATOM 685 N N . ALA A 1 90 ? 1.113 -1.909 -5.912 1.00 88.00 90 ALA A N 1
ATOM 686 C CA . ALA A 1 90 ? 1.749 -1.475 -7.153 1.00 88.00 90 ALA A CA 1
ATOM 687 C C . ALA A 1 90 ? 2.846 -0.435 -6.878 1.00 88.00 90 ALA A C 1
ATOM 689 O O . ALA A 1 90 ? 3.957 -0.528 -7.394 1.00 88.00 90 ALA A O 1
ATOM 690 N N . ALA A 1 91 ? 2.573 0.506 -5.980 1.00 87.94 91 ALA A N 1
ATOM 691 C CA . ALA A 1 91 ? 3.510 1.535 -5.572 1.00 87.94 91 ALA A CA 1
ATOM 692 C C . 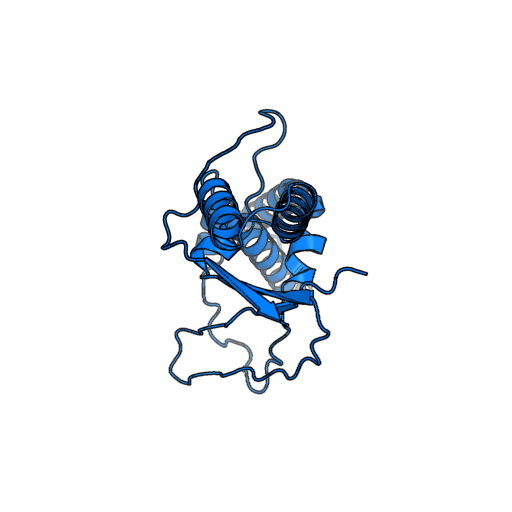ALA A 1 91 ? 4.723 0.946 -4.820 1.00 87.94 91 ALA A C 1
ATOM 694 O O . ALA A 1 91 ? 5.855 1.393 -5.020 1.00 87.94 91 ALA A O 1
ATOM 695 N N . ALA A 1 92 ? 4.519 -0.086 -3.992 1.00 86.50 92 ALA A N 1
ATOM 696 C CA . ALA A 1 92 ? 5.604 -0.813 -3.336 1.00 86.50 92 ALA A CA 1
ATOM 697 C C . ALA A 1 92 ? 6.469 -1.575 -4.353 1.00 86.50 92 ALA A C 1
ATOM 699 O O . ALA A 1 92 ? 7.698 -1.494 -4.300 1.00 86.50 92 ALA A O 1
ATOM 700 N N . ALA A 1 93 ? 5.843 -2.253 -5.320 1.00 88.75 93 ALA A N 1
ATOM 701 C CA . ALA A 1 93 ? 6.548 -2.919 -6.411 1.00 88.75 93 ALA A CA 1
ATOM 702 C C . ALA A 1 93 ? 7.342 -1.922 -7.272 1.00 88.75 93 ALA A C 1
ATOM 704 O O . ALA A 1 93 ? 8.485 -2.203 -7.631 1.00 88.75 93 ALA A O 1
ATOM 705 N N . ALA A 1 94 ? 6.782 -0.737 -7.539 1.00 90.19 94 ALA A N 1
ATOM 706 C CA . ALA A 1 94 ? 7.457 0.345 -8.250 1.00 90.19 94 ALA A CA 1
ATOM 707 C C . ALA A 1 94 ? 8.686 0.849 -7.483 1.00 90.19 94 ALA A C 1
ATOM 709 O O . ALA A 1 94 ? 9.760 0.983 -8.060 1.00 90.19 94 ALA A O 1
ATOM 710 N N . SER A 1 95 ? 8.557 1.075 -6.171 1.00 88.25 95 SER A N 1
ATOM 711 C CA . SER A 1 95 ? 9.679 1.483 -5.318 1.00 88.25 95 SER A CA 1
ATOM 712 C C . SER A 1 95 ? 10.810 0.447 -5.333 1.00 88.25 95 SER A C 1
ATOM 714 O O . SER A 1 95 ? 11.970 0.807 -5.531 1.00 88.25 95 SER A O 1
ATOM 716 N N . ALA A 1 96 ? 10.474 -0.843 -5.220 1.00 86.81 96 ALA A N 1
ATOM 717 C CA . ALA A 1 96 ? 11.451 -1.926 -5.303 1.00 86.81 96 ALA A CA 1
ATOM 718 C C . ALA A 1 96 ? 12.095 -2.036 -6.696 1.00 86.81 96 ALA A C 1
ATOM 720 O O . ALA A 1 96 ? 13.294 -2.286 -6.791 1.00 86.81 96 ALA A O 1
ATOM 721 N N . TYR A 1 97 ? 11.325 -1.830 -7.772 1.00 89.06 97 TYR A N 1
ATOM 722 C CA . TYR A 1 97 ? 11.856 -1.776 -9.137 1.00 89.06 97 TYR A CA 1
ATOM 723 C C . TYR A 1 97 ? 12.894 -0.658 -9.267 1.00 89.06 97 TYR A C 1
ATOM 725 O O . TYR A 1 97 ? 14.019 -0.913 -9.685 1.00 89.06 97 TYR A O 1
ATOM 733 N N . VAL A 1 98 ? 12.537 0.566 -8.863 1.00 89.25 98 VAL A N 1
ATOM 734 C CA . VAL A 1 98 ? 13.400 1.752 -8.975 1.00 89.25 98 VAL A CA 1
ATOM 735 C C . VAL A 1 98 ? 14.691 1.582 -8.177 1.00 89.25 98 VAL A C 1
ATOM 737 O O . VAL A 1 98 ? 15.762 1.878 -8.703 1.00 89.25 98 VAL A O 1
ATOM 740 N N . ALA A 1 99 ? 14.609 1.065 -6.947 1.00 86.88 99 ALA A N 1
ATOM 741 C CA . ALA A 1 99 ? 15.785 0.794 -6.123 1.00 86.88 99 ALA A CA 1
ATOM 742 C C . ALA A 1 99 ? 16.765 -0.156 -6.828 1.00 86.88 99 ALA A C 1
ATOM 744 O O . ALA A 1 99 ? 17.943 0.166 -6.955 1.00 86.88 99 ALA A O 1
ATOM 745 N N . ARG A 1 100 ? 16.265 -1.268 -7.380 1.00 84.19 100 ARG A N 1
ATOM 746 C CA . ARG A 1 100 ? 17.115 -2.250 -8.066 1.00 84.19 100 ARG A CA 1
ATOM 747 C C . ARG A 1 100 ? 17.710 -1.742 -9.366 1.00 84.19 100 ARG A C 1
ATOM 749 O O . ARG A 1 100 ? 18.847 -2.077 -9.668 1.00 84.19 100 ARG A O 1
ATOM 756 N N . VAL A 1 101 ? 16.963 -0.954 -10.143 1.00 86.56 101 VAL A N 1
ATOM 757 C CA . VAL A 1 101 ? 17.531 -0.343 -1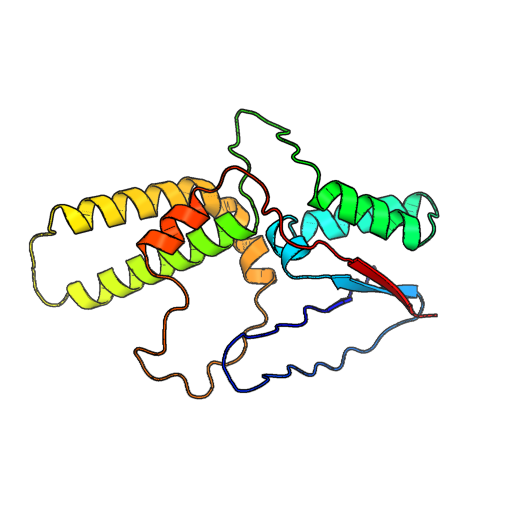1.354 1.00 86.56 101 VAL A CA 1
ATOM 758 C C . VAL A 1 101 ? 18.665 0.604 -10.978 1.00 86.56 101 VAL A C 1
ATOM 760 O O . VAL A 1 101 ? 19.709 0.558 -11.613 1.00 86.56 101 VAL A O 1
ATOM 763 N N . ASN A 1 102 ? 18.499 1.414 -9.928 1.00 85.06 102 ASN A N 1
ATOM 764 C CA . ASN A 1 102 ? 19.570 2.298 -9.472 1.00 85.06 102 ASN A CA 1
ATOM 765 C C . ASN A 1 102 ? 20.800 1.506 -8.992 1.00 85.06 102 ASN A C 1
ATOM 767 O O . ASN A 1 102 ? 21.908 1.876 -9.355 1.00 85.06 102 ASN A O 1
ATOM 771 N N . GLU A 1 103 ? 20.624 0.412 -8.240 1.00 80.12 103 GLU A N 1
ATOM 772 C CA . GLU A 1 103 ? 21.724 -0.486 -7.833 1.00 80.12 103 GLU A CA 1
ATOM 773 C C . GLU A 1 103 ? 22.476 -1.056 -9.052 1.00 80.12 103 GLU A C 1
ATOM 775 O O . GLU A 1 103 ? 23.698 -0.956 -9.115 1.00 80.12 103 GLU A O 1
ATOM 780 N N . MET A 1 104 ? 21.755 -1.542 -10.072 1.00 75.31 104 MET A N 1
ATOM 781 C CA . MET A 1 104 ? 22.355 -2.013 -11.332 1.00 75.31 104 MET A CA 1
ATOM 782 C C . MET A 1 104 ? 23.110 -0.909 -12.085 1.00 75.31 104 MET A C 1
ATOM 784 O O . MET A 1 104 ? 24.093 -1.191 -12.768 1.00 75.31 104 MET A O 1
ATOM 788 N N . SER A 1 105 ? 22.654 0.345 -12.004 1.00 63.75 105 SER A N 1
ATOM 789 C CA . SER A 1 105 ? 23.351 1.473 -12.626 1.00 63.75 105 SER A CA 1
ATOM 790 C C . SER A 1 105 ? 24.687 1.767 -11.939 1.00 63.75 105 SER A C 1
ATOM 792 O O . SER A 1 105 ? 25.628 2.125 -12.636 1.00 63.75 105 SER A O 1
ATOM 794 N N . TYR A 1 106 ? 24.801 1.604 -10.614 1.00 55.88 106 TYR A N 1
ATOM 795 C CA . TYR A 1 106 ? 26.052 1.857 -9.884 1.00 55.88 106 TYR A CA 1
ATOM 796 C C . TYR A 1 106 ? 27.150 0.829 -10.193 1.00 55.88 106 TYR A C 1
ATOM 798 O O . TYR A 1 106 ? 28.308 1.220 -10.318 1.00 55.88 106 TYR A O 1
ATOM 806 N N . ASP A 1 107 ? 26.795 -0.440 -10.412 1.00 55.31 107 ASP A N 1
ATOM 807 C CA . ASP A 1 107 ? 27.758 -1.501 -10.755 1.00 55.31 107 ASP A CA 1
ATOM 808 C C . ASP A 1 107 ? 28.351 -1.358 -12.176 1.00 55.31 107 ASP A C 1
ATOM 810 O O . ASP A 1 107 ? 29.385 -1.948 -12.482 1.00 55.31 107 ASP A O 1
ATOM 814 N N . ASN A 1 108 ? 27.728 -0.556 -13.052 1.00 52.88 108 ASN A N 1
ATOM 815 C CA . ASN A 1 108 ? 28.117 -0.403 -14.463 1.00 52.88 108 ASN A CA 1
ATOM 816 C C . ASN A 1 108 ? 28.899 0.892 -14.783 1.00 52.88 108 ASN A C 1
ATOM 818 O O . ASN A 1 108 ? 29.270 1.111 -15.938 1.00 52.88 108 ASN A O 1
ATOM 822 N N . ILE A 1 109 ? 29.154 1.768 -13.802 1.00 52.50 109 ILE A N 1
ATOM 823 C CA . ILE A 1 109 ? 29.810 3.075 -14.037 1.00 52.50 109 ILE A CA 1
ATOM 824 C C . ILE A 1 109 ? 31.340 2.962 -14.171 1.00 52.50 109 ILE A C 1
ATOM 826 O O . ILE A 1 109 ? 31.964 3.845 -14.757 1.00 52.50 109 ILE A O 1
ATOM 830 N N . ASP A 1 110 ? 31.952 1.858 -13.740 1.00 49.38 110 ASP A N 1
ATOM 831 C CA . ASP A 1 110 ? 33.419 1.720 -13.714 1.00 49.38 110 ASP A CA 1
ATOM 832 C C . ASP A 1 110 ? 34.063 1.379 -15.075 1.00 49.38 110 ASP A C 1
ATOM 834 O O . ASP A 1 110 ? 35.273 1.187 -15.171 1.00 49.38 110 ASP A O 1
ATOM 838 N N . GLY A 1 111 ? 33.282 1.306 -16.159 1.00 50.41 111 GLY A N 1
ATOM 839 C CA . GLY A 1 111 ? 33.763 0.723 -17.413 1.00 50.41 111 GLY A CA 1
ATOM 840 C C . GLY A 1 111 ? 33.194 1.299 -18.700 1.00 50.41 111 GLY A C 1
ATOM 841 O O . GLY A 1 111 ? 33.010 0.525 -19.625 1.00 50.41 111 GLY A O 1
ATOM 842 N N . GLY A 1 112 ? 32.893 2.602 -18.788 1.00 50.28 112 GLY A N 1
ATOM 843 C CA . GLY A 1 112 ? 32.711 3.317 -20.071 1.00 50.28 112 GLY A CA 1
ATOM 844 C C . GLY A 1 112 ? 31.872 2.607 -21.150 1.00 50.28 112 GLY A C 1
ATOM 845 O O . GLY A 1 112 ? 32.184 2.720 -22.336 1.00 50.28 112 GLY A O 1
ATOM 846 N N . MET A 1 113 ? 30.857 1.831 -20.760 1.00 54.41 113 MET A N 1
ATOM 847 C CA . MET A 1 113 ? 30.182 0.903 -21.663 1.00 54.41 113 MET A CA 1
ATOM 848 C C . MET A 1 113 ? 28.953 1.567 -22.287 1.00 54.41 113 MET A C 1
ATOM 850 O O . MET A 1 113 ? 28.141 2.196 -21.610 1.00 54.41 113 MET A O 1
ATOM 854 N N . MET A 1 114 ? 28.827 1.437 -23.607 1.00 56.19 114 MET A N 1
ATOM 855 C CA . MET A 1 114 ? 27.671 1.897 -24.374 1.00 56.19 114 MET A CA 1
ATOM 856 C C . MET A 1 114 ? 26.411 1.158 -23.889 1.00 56.19 114 MET A C 1
ATOM 858 O O . MET A 1 114 ? 26.368 -0.070 -23.942 1.00 56.19 114 MET A O 1
ATOM 862 N N . MET A 1 115 ? 25.399 1.895 -23.413 1.00 59.34 115 MET A N 1
ATOM 863 C CA . MET A 1 115 ? 24.123 1.327 -22.951 1.00 59.34 115 MET A CA 1
ATOM 864 C C . MET A 1 115 ? 23.471 0.481 -24.051 1.00 59.34 115 MET A C 1
ATOM 866 O O . MET A 1 115 ? 23.237 0.968 -25.161 1.00 59.34 115 MET A O 1
ATOM 870 N N . LEU A 1 116 ? 23.149 -0.777 -23.740 1.00 65.06 116 LEU A N 1
ATOM 871 C CA . LEU A 1 116 ? 22.402 -1.646 -24.646 1.00 65.06 116 LEU A CA 1
ATOM 872 C C . LEU A 1 116 ? 20.946 -1.161 -24.753 1.00 65.06 116 LEU A C 1
ATOM 874 O O . LEU A 1 116 ? 20.410 -0.516 -23.850 1.00 65.06 116 LEU A O 1
ATOM 878 N N . SER A 1 117 ? 20.258 -1.503 -25.846 1.00 67.25 117 SER A N 1
ATOM 879 C CA . SER A 1 117 ? 18.852 -1.110 -26.057 1.00 67.25 117 SER A CA 1
ATOM 880 C C . SER A 1 117 ? 17.911 -1.608 -24.948 1.00 67.25 117 SER A C 1
ATOM 882 O O . SER A 1 117 ? 16.927 -0.943 -24.619 1.00 67.25 117 SER A O 1
ATOM 884 N N . SER A 1 118 ? 18.233 -2.747 -24.329 1.00 71.31 118 SER A N 1
ATOM 885 C CA . SER A 1 118 ? 17.538 -3.284 -23.158 1.00 71.31 118 SER A CA 1
ATOM 886 C C . SER A 1 118 ? 17.636 -2.364 -21.942 1.00 71.31 118 SER A C 1
ATOM 888 O O . SER A 1 118 ? 16.641 -2.177 -21.240 1.00 71.31 118 SER A O 1
ATOM 890 N N . ASP A 1 119 ? 18.797 -1.751 -21.722 1.00 76.38 119 ASP A N 1
ATOM 891 C CA . ASP A 1 119 ? 19.060 -0.912 -20.553 1.00 76.38 119 ASP A CA 1
ATOM 892 C C . ASP A 1 119 ? 18.333 0.425 -20.686 1.00 76.38 119 ASP A C 1
ATOM 894 O O . ASP A 1 119 ? 17.744 0.912 -19.720 1.00 76.38 119 ASP A O 1
ATOM 898 N N . ILE A 1 120 ? 18.260 0.963 -21.907 1.00 79.94 120 ILE A N 1
ATOM 899 C CA . ILE A 1 120 ? 17.465 2.157 -22.227 1.00 79.94 120 ILE A CA 1
ATOM 900 C C . ILE A 1 120 ? 15.993 1.937 -21.850 1.00 79.94 120 ILE A C 1
ATOM 902 O O . ILE A 1 120 ? 15.393 2.765 -21.165 1.00 79.94 120 ILE A O 1
ATOM 906 N N . ILE A 1 121 ? 15.408 0.795 -22.232 1.00 84.62 121 ILE A N 1
ATOM 907 C CA . ILE A 1 121 ? 14.011 0.467 -21.898 1.00 84.62 121 ILE A CA 1
ATOM 908 C C . ILE A 1 121 ? 13.818 0.362 -20.378 1.00 84.62 121 ILE A C 1
ATOM 910 O O . ILE A 1 121 ? 12.796 0.809 -19.852 1.00 84.62 121 ILE A O 1
ATOM 914 N N . VAL A 1 122 ? 14.782 -0.217 -19.657 1.00 86.38 122 VAL A N 1
ATOM 915 C CA . VAL A 1 122 ? 14.728 -0.346 -18.192 1.00 86.38 122 VAL A CA 1
ATOM 916 C C . VAL A 1 122 ? 14.714 1.025 -17.508 1.00 86.38 122 VAL A C 1
ATOM 918 O O . VAL A 1 122 ? 13.919 1.215 -16.582 1.00 86.38 122 VAL A O 1
ATOM 921 N N . HIS A 1 123 ? 15.519 1.978 -17.987 1.00 85.56 123 HIS A N 1
ATOM 922 C CA . HIS A 1 123 ? 15.575 3.345 -17.459 1.00 85.56 123 HIS A CA 1
ATOM 923 C C . HIS A 1 123 ? 14.315 4.153 -17.797 1.00 85.56 123 HIS A C 1
ATOM 925 O O . HIS A 1 123 ? 13.749 4.771 -16.902 1.00 85.56 123 HIS A O 1
ATOM 931 N N . ILE A 1 124 ? 13.780 4.050 -19.021 1.00 89.19 124 ILE A N 1
ATOM 932 C CA . ILE A 1 124 ? 12.496 4.688 -19.380 1.00 89.19 124 ILE A CA 1
ATOM 933 C C . ILE A 1 124 ? 11.374 4.209 -18.449 1.00 89.19 124 ILE A C 1
ATOM 935 O O . ILE A 1 124 ? 10.601 5.007 -17.922 1.00 89.19 124 ILE A O 1
ATOM 939 N N . ARG A 1 125 ? 11.296 2.894 -18.202 1.00 92.00 125 ARG A N 1
ATOM 940 C CA . ARG A 1 125 ? 10.317 2.320 -17.266 1.00 92.00 125 ARG A CA 1
ATOM 941 C C . ARG A 1 125 ? 10.521 2.822 -15.841 1.00 92.00 125 ARG A C 1
ATOM 943 O O . ARG A 1 125 ? 9.540 3.035 -15.135 1.00 92.00 125 ARG A O 1
ATOM 950 N N . LYS A 1 126 ? 11.775 2.988 -15.410 1.00 91.88 126 LYS A N 1
ATOM 951 C CA . LYS A 1 126 ? 12.104 3.554 -14.098 1.00 91.88 126 LYS A CA 1
ATOM 952 C C . LYS A 1 126 ? 11.524 4.960 -13.970 1.00 91.88 126 LYS A C 1
ATOM 954 O O . LYS A 1 126 ? 10.823 5.218 -12.998 1.00 91.88 126 LYS A O 1
ATOM 959 N N . ASP A 1 127 ? 11.773 5.821 -14.949 1.00 90.94 127 ASP A N 1
ATOM 960 C CA . ASP A 1 127 ? 11.351 7.222 -14.910 1.00 90.94 127 ASP A CA 1
ATOM 961 C C . ASP A 1 127 ? 9.820 7.344 -14.945 1.00 90.94 127 ASP A C 1
ATOM 963 O O . ASP A 1 127 ? 9.239 8.027 -14.107 1.00 90.94 127 ASP A O 1
ATOM 967 N N . GLN A 1 128 ? 9.143 6.551 -15.784 1.00 90.62 128 GLN A N 1
ATOM 968 C CA . GLN A 1 128 ? 7.675 6.459 -15.787 1.00 90.62 128 GLN A CA 1
ATOM 969 C C . GLN A 1 128 ? 7.100 6.049 -14.421 1.00 90.62 128 GLN A C 1
ATOM 971 O O . GLN A 1 128 ? 6.092 6.591 -13.965 1.00 90.62 128 GLN A O 1
ATOM 976 N N . LEU A 1 129 ? 7.729 5.077 -13.751 1.00 90.56 129 LEU A N 1
ATOM 977 C CA . LEU A 1 129 ? 7.308 4.637 -12.421 1.00 90.56 129 LEU A CA 1
ATOM 978 C C . LEU A 1 129 ? 7.613 5.679 -11.338 1.00 90.56 129 LEU A C 1
ATOM 980 O O . LEU A 1 129 ? 6.825 5.819 -10.401 1.00 90.56 129 LEU A O 1
ATOM 984 N N . VAL A 1 130 ? 8.724 6.413 -11.455 1.00 90.62 130 VAL A N 1
ATOM 985 C CA . VAL A 1 130 ? 9.048 7.545 -10.576 1.00 90.62 130 VAL A CA 1
ATOM 986 C C . VAL A 1 130 ? 7.954 8.597 -10.696 1.00 90.62 130 VAL A C 1
ATOM 988 O O . VAL A 1 130 ? 7.336 8.936 -9.689 1.00 90.62 130 VAL A O 1
ATOM 991 N N . ASP A 1 131 ? 7.654 9.048 -11.910 1.00 89.19 131 ASP A N 1
ATOM 992 C CA . ASP A 1 131 ? 6.649 10.084 -12.153 1.00 89.19 131 ASP A CA 1
ATOM 993 C C . ASP A 1 131 ? 5.276 9.679 -11.610 1.00 89.19 131 ASP A C 1
ATOM 995 O O . ASP A 1 131 ? 4.601 10.473 -10.951 1.00 89.19 131 ASP A O 1
ATOM 999 N N . ARG A 1 132 ? 4.897 8.408 -11.790 1.00 86.38 132 ARG A N 1
ATOM 1000 C CA . ARG A 1 132 ? 3.613 7.887 -11.312 1.00 86.38 132 ARG A CA 1
ATOM 1001 C C . ARG A 1 132 ? 3.520 7.765 -9.787 1.00 86.38 132 ARG A C 1
ATOM 1003 O O . ARG A 1 132 ? 2.456 8.021 -9.227 1.00 86.38 132 ARG A O 1
ATOM 1010 N N . PHE A 1 133 ? 4.582 7.339 -9.098 1.00 86.94 133 PHE A N 1
ATOM 1011 C CA . PHE A 1 133 ? 4.493 6.914 -7.689 1.00 86.94 133 PHE A CA 1
ATOM 1012 C C . PHE A 1 133 ? 5.244 7.792 -6.682 1.00 86.94 133 PHE A C 1
ATOM 1014 O O . PHE A 1 133 ? 5.080 7.589 -5.474 1.00 86.94 133 PHE A O 1
ATOM 1021 N N . LYS A 1 134 ? 6.023 8.787 -7.125 1.00 84.00 134 LYS A N 1
ATOM 1022 C CA . LYS A 1 134 ? 6.882 9.606 -6.250 1.00 84.00 134 LYS A CA 1
ATOM 1023 C C . LYS A 1 134 ? 6.139 10.263 -5.088 1.00 84.00 134 LYS A C 1
ATOM 1025 O O . LYS A 1 134 ? 6.657 10.294 -3.974 1.00 84.00 134 LYS A O 1
ATOM 1030 N N . SER A 1 135 ? 4.908 10.722 -5.311 1.00 83.81 135 SER A N 1
ATOM 1031 C CA . SER A 1 135 ? 4.067 11.328 -4.267 1.00 83.81 135 SER A CA 1
ATOM 1032 C C . SER A 1 135 ? 3.619 10.338 -3.180 1.00 83.81 135 SER A C 1
ATOM 1034 O O . SER A 1 135 ? 3.312 10.750 -2.063 1.00 83.81 135 SER A O 1
ATOM 1036 N N . LYS A 1 136 ? 3.602 9.030 -3.473 1.00 82.56 136 LYS A N 1
ATOM 1037 C CA . LYS A 1 136 ? 3.126 7.968 -2.570 1.00 82.56 136 LYS A CA 1
ATOM 1038 C C . LYS A 1 136 ? 4.246 7.239 -1.828 1.00 82.56 136 LYS A C 1
ATOM 1040 O O . LYS A 1 136 ? 3.969 6.565 -0.835 1.00 82.56 136 LYS A O 1
ATOM 1045 N N . TRP A 1 137 ? 5.507 7.371 -2.247 1.00 82.44 137 TRP A N 1
ATOM 1046 C CA . TRP A 1 137 ? 6.633 6.719 -1.566 1.00 82.44 137 TRP A CA 1
ATOM 1047 C C . TRP A 1 137 ? 6.762 7.047 -0.075 1.00 82.44 137 TRP A C 1
ATOM 1049 O O . TRP A 1 137 ? 6.966 6.100 0.686 1.00 82.44 137 TRP A O 1
ATOM 1059 N N . PRO A 1 138 ? 6.586 8.299 0.401 1.00 79.94 138 PRO A N 1
ATOM 1060 C CA . PRO A 1 138 ? 6.673 8.582 1.836 1.00 79.94 138 PRO A CA 1
ATOM 1061 C C . PRO A 1 138 ? 5.694 7.737 2.667 1.00 79.94 138 PRO A C 1
ATOM 1063 O O . PRO A 1 138 ? 6.057 7.205 3.717 1.00 79.94 138 PRO A O 1
ATOM 1066 N N . GLN A 1 139 ? 4.475 7.532 2.155 1.00 73.12 139 GLN A N 1
ATOM 1067 C CA . GLN A 1 139 ? 3.435 6.729 2.807 1.00 73.12 139 GLN A CA 1
ATOM 1068 C C . GLN A 1 139 ? 3.776 5.232 2.822 1.00 73.12 139 GLN A C 1
ATOM 1070 O O . GLN A 1 139 ? 3.401 4.521 3.755 1.00 73.12 139 GLN A O 1
ATOM 1075 N N . LEU A 1 140 ? 4.488 4.742 1.803 1.00 69.12 140 LEU A N 1
ATOM 1076 C CA . LEU A 1 140 ? 4.969 3.361 1.732 1.00 69.12 140 LEU A CA 1
ATOM 1077 C C . LEU A 1 140 ? 6.148 3.102 2.665 1.00 69.12 140 LEU A C 1
ATOM 1079 O O . LEU A 1 140 ? 6.166 2.089 3.360 1.00 69.12 140 LEU A O 1
ATOM 1083 N N . LEU A 1 141 ? 7.118 4.015 2.697 1.00 61.34 141 LEU A N 1
ATOM 1084 C CA . LEU A 1 141 ? 8.314 3.885 3.529 1.00 61.34 141 LEU A CA 1
ATOM 1085 C C . LEU A 1 141 ? 7.963 3.947 5.019 1.00 61.34 141 LEU A C 1
ATOM 1087 O O . LEU A 1 141 ? 8.517 3.190 5.810 1.00 61.34 141 LEU A O 1
ATOM 1091 N N . ALA A 1 142 ? 6.946 4.730 5.393 1.00 62.78 142 ALA A N 1
ATOM 1092 C CA . ALA A 1 142 ? 6.402 4.746 6.751 1.00 62.78 142 ALA A CA 1
ATOM 1093 C C . ALA A 1 142 ? 5.796 3.399 7.211 1.00 62.78 142 ALA A C 1
ATOM 1095 O O . ALA A 1 142 ? 5.493 3.241 8.394 1.00 62.78 142 ALA A O 1
ATOM 1096 N N . ARG A 1 143 ? 5.579 2.439 6.297 1.00 58.97 143 ARG A N 1
ATOM 1097 C CA . ARG A 1 143 ? 5.038 1.095 6.586 1.00 58.97 143 ARG A CA 1
ATOM 1098 C C . ARG A 1 143 ? 6.114 0.020 6.707 1.00 58.97 143 ARG A C 1
ATOM 1100 O O . ARG A 1 143 ? 5.787 -1.123 7.036 1.00 58.97 143 ARG A O 1
ATOM 1107 N N . GLN A 1 144 ? 7.364 0.339 6.383 1.00 53.91 144 GLN A N 1
ATOM 1108 C CA . GLN A 1 144 ? 8.450 -0.624 6.478 1.00 53.91 144 GLN A CA 1
ATOM 1109 C C . GLN A 1 144 ? 8.920 -0.694 7.928 1.00 53.91 144 GLN A C 1
ATOM 1111 O O . GLN A 1 144 ? 9.644 0.170 8.412 1.00 53.91 144 GLN A O 1
ATOM 1116 N N . VAL A 1 145 ? 8.522 -1.759 8.626 1.00 50.03 145 VAL A N 1
ATOM 1117 C CA . VAL A 1 145 ? 9.322 -2.245 9.749 1.00 50.03 145 VAL A CA 1
ATOM 1118 C C . VAL A 1 145 ? 10.615 -2.740 9.114 1.00 50.03 145 VAL A C 1
ATOM 1120 O O . VAL A 1 145 ? 10.603 -3.733 8.387 1.00 50.03 145 VAL A O 1
ATOM 1123 N N . LEU A 1 146 ? 11.704 -1.992 9.299 1.00 43.62 146 LEU A N 1
ATOM 1124 C CA . LEU A 1 146 ? 13.030 -2.411 8.864 1.00 43.62 146 LEU A CA 1
ATOM 1125 C C . LEU A 1 146 ? 13.403 -3.650 9.681 1.00 43.62 146 LEU A C 1
ATOM 1127 O O . LEU A 1 146 ? 13.947 -3.545 10.778 1.00 43.62 146 LEU A O 1
ATOM 1131 N N . ILE A 1 147 ? 13.072 -4.834 9.168 1.00 42.50 147 ILE A N 1
ATOM 1132 C CA . ILE A 1 147 ? 13.680 -6.069 9.646 1.00 42.50 147 ILE A CA 1
ATOM 1133 C C . ILE A 1 147 ? 15.146 -5.925 9.263 1.00 42.50 147 ILE A C 1
ATOM 1135 O O . ILE A 1 147 ? 15.481 -5.886 8.076 1.00 42.50 147 ILE A O 1
ATOM 1139 N N . ALA A 1 148 ? 16.000 -5.733 10.269 1.00 38.84 148 ALA A N 1
ATOM 1140 C CA . ALA A 1 148 ? 17.433 -5.684 10.063 1.00 38.84 148 ALA A CA 1
ATOM 1141 C C . ALA A 1 148 ? 17.804 -6.924 9.245 1.00 38.84 148 ALA A C 1
ATOM 1143 O O . ALA A 1 148 ? 17.490 -8.044 9.650 1.00 38.84 148 ALA A O 1
ATOM 1144 N N . LYS A 1 149 ? 18.417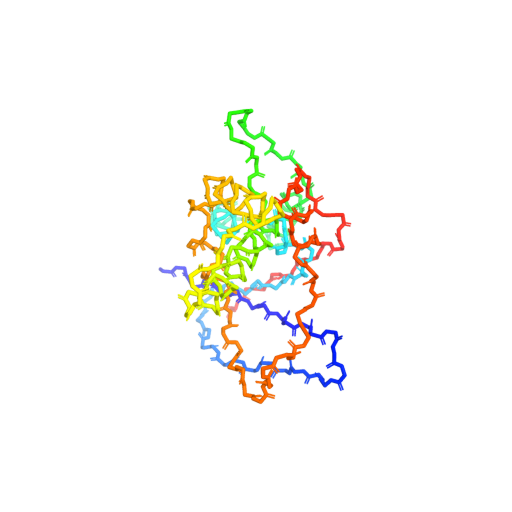 -6.723 8.073 1.00 45.69 149 LYS A N 1
ATOM 1145 C CA . LYS A 1 149 ? 18.981 -7.800 7.252 1.00 45.69 149 LYS A CA 1
ATOM 1146 C C . LYS A 1 149 ? 20.190 -8.389 7.986 1.00 45.69 149 LYS A C 1
ATOM 1148 O O . LYS A 1 149 ? 21.326 -8.252 7.549 1.00 45.69 149 LYS A O 1
ATOM 1153 N N . THR A 1 150 ? 19.972 -8.988 9.151 1.00 40.28 150 THR A N 1
ATOM 1154 C CA . THR A 1 150 ? 20.986 -9.756 9.854 1.00 40.28 150 THR A CA 1
ATOM 1155 C C . THR A 1 150 ? 21.132 -11.054 9.078 1.00 40.28 150 THR A C 1
ATOM 1157 O O . THR A 1 150 ? 20.279 -11.932 9.177 1.00 40.28 150 THR A O 1
ATOM 1160 N N . ASN A 1 151 ? 22.207 -11.137 8.293 1.00 43.53 151 ASN A N 1
ATOM 1161 C CA . ASN A 1 151 ? 22.692 -12.330 7.590 1.00 43.53 151 ASN A CA 1
ATOM 1162 C C . ASN A 1 151 ? 22.158 -12.601 6.176 1.00 43.53 151 ASN A C 1
ATOM 1164 O O . ASN A 1 151 ? 22.183 -13.759 5.767 1.00 43.53 151 ASN A O 1
ATOM 1168 N N . MET A 1 152 ? 21.751 -11.585 5.403 1.00 46.00 152 MET A N 1
ATOM 1169 C CA . MET A 1 152 ? 21.561 -11.801 3.962 1.00 46.00 152 MET A CA 1
ATOM 1170 C C . MET A 1 152 ? 22.858 -11.556 3.178 1.00 46.00 152 MET A C 1
ATOM 1172 O O . MET A 1 152 ? 23.412 -10.456 3.229 1.00 46.00 152 MET A O 1
ATOM 1176 N N . LYS A 1 153 ? 23.357 -12.573 2.468 1.00 43.59 153 LYS A N 1
ATOM 1177 C CA . LYS A 1 153 ? 24.514 -12.464 1.566 1.00 43.59 153 LYS A CA 1
ATOM 1178 C C . LYS A 1 153 ? 24.131 -11.669 0.305 1.00 43.59 153 LYS A C 1
ATOM 1180 O O . LYS A 1 153 ? 22.971 -11.698 -0.109 1.00 43.59 153 LYS A O 1
ATOM 1185 N N . PRO A 1 154 ? 25.084 -10.988 -0.358 1.00 38.31 154 PRO A N 1
ATOM 1186 C CA . PRO A 1 154 ? 24.857 -10.432 -1.691 1.00 38.31 154 PRO A CA 1
ATOM 1187 C C . PRO A 1 154 ? 24.408 -11.555 -2.639 1.00 38.31 154 PRO A C 1
ATOM 1189 O O . PRO A 1 154 ? 25.115 -12.550 -2.787 1.00 38.31 154 PRO A O 1
ATOM 1192 N N . GLY A 1 155 ? 23.214 -11.429 -3.224 1.00 45.56 155 GLY A N 1
ATOM 1193 C CA . GLY A 1 155 ? 22.582 -12.481 -4.032 1.00 45.56 155 GLY A CA 1
ATOM 1194 C C . GLY A 1 155 ? 21.450 -13.245 -3.338 1.00 45.56 155 GLY A C 1
ATOM 1195 O O . GLY A 1 155 ? 20.798 -14.059 -3.992 1.00 45.56 155 GLY A O 1
ATOM 1196 N N . ASP A 1 156 ? 21.162 -12.965 -2.061 1.00 51.84 156 ASP A N 1
ATOM 1197 C CA . ASP A 1 156 ? 19.991 -13.543 -1.408 1.00 51.84 156 ASP A CA 1
ATOM 1198 C C . ASP A 1 156 ? 18.699 -13.108 -2.101 1.00 51.84 156 ASP A C 1
ATOM 1200 O O . ASP A 1 156 ? 18.468 -11.941 -2.434 1.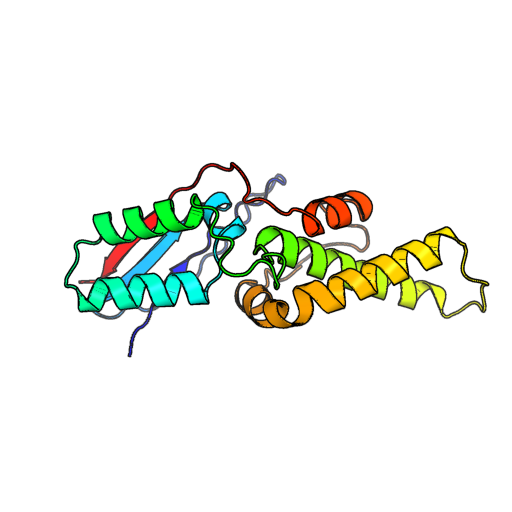00 51.84 156 ASP A O 1
ATOM 1204 N N . VAL A 1 157 ? 17.901 -14.131 -2.392 1.00 53.06 157 VAL A N 1
ATOM 1205 C CA . VAL A 1 157 ? 16.951 -14.192 -3.495 1.00 53.06 157 VAL A CA 1
ATOM 1206 C C . VAL A 1 157 ? 15.989 -13.013 -3.460 1.00 53.06 157 VAL A C 1
ATOM 1208 O O . VAL A 1 157 ? 15.092 -12.914 -2.625 1.00 53.06 157 VAL A O 1
ATOM 1211 N N . SER A 1 158 ? 16.145 -12.119 -4.431 1.00 63.66 158 SER A N 1
ATOM 1212 C CA . SER A 1 158 ? 15.119 -11.141 -4.755 1.00 63.66 158 SER A CA 1
ATOM 1213 C C . SER A 1 158 ? 13.805 -11.877 -5.036 1.00 63.66 158 SER A C 1
ATOM 1215 O O . SER A 1 158 ? 13.671 -12.493 -6.088 1.00 63.66 158 SER A O 1
ATOM 1217 N N . HIS A 1 159 ? 12.835 -11.781 -4.117 1.00 66.25 159 HIS A N 1
ATOM 1218 C CA . HIS A 1 159 ? 11.546 -12.502 -4.165 1.00 66.25 159 HIS A CA 1
ATOM 1219 C C . HIS A 1 159 ? 10.799 -12.406 -5.509 1.00 66.25 159 HIS A C 1
ATOM 1221 O O . HIS A 1 159 ? 9.993 -13.266 -5.845 1.00 66.25 159 HIS A O 1
ATOM 1227 N N . TYR A 1 160 ? 11.071 -11.357 -6.282 1.00 78.50 160 TYR A N 1
ATOM 1228 C CA . TYR A 1 160 ? 10.498 -11.111 -7.600 1.00 78.50 160 TYR A CA 1
ATOM 1229 C C . TYR A 1 160 ? 11.598 -10.708 -8.570 1.00 78.50 160 TYR A C 1
ATOM 1231 O O . TYR A 1 160 ? 12.478 -9.951 -8.181 1.00 78.50 160 TYR A O 1
ATOM 1239 N N . SER A 1 161 ? 11.536 -11.134 -9.828 1.00 85.88 161 SER A N 1
ATOM 1240 C CA . SER A 1 161 ? 12.372 -10.606 -10.916 1.00 85.88 161 SER A CA 1
ATOM 1241 C C . SER A 1 161 ? 12.004 -9.157 -11.265 1.00 85.88 161 SER A C 1
ATOM 1243 O O . SER A 1 161 ? 10.905 -8.689 -10.960 1.00 85.88 161 SER A O 1
ATOM 1245 N N . LEU A 1 162 ? 12.895 -8.446 -11.963 1.00 87.25 162 LEU A N 1
ATOM 1246 C CA . LEU A 1 162 ? 12.649 -7.063 -12.392 1.00 87.25 162 LEU A CA 1
ATOM 1247 C C . LEU A 1 162 ? 11.405 -6.952 -13.301 1.00 87.25 162 LEU A C 1
ATOM 1249 O O . LEU A 1 162 ? 10.592 -6.042 -13.150 1.00 87.25 162 LEU A O 1
ATOM 1253 N N . ALA A 1 163 ? 11.193 -7.935 -14.182 1.00 88.12 163 ALA A N 1
ATOM 1254 C CA . ALA A 1 163 ? 10.002 -8.009 -15.028 1.00 88.12 163 ALA A CA 1
ATOM 1255 C C . ALA A 1 163 ? 8.716 -8.259 -14.220 1.00 88.12 163 ALA A C 1
ATOM 1257 O O . ALA A 1 163 ? 7.670 -7.697 -14.543 1.00 88.12 163 ALA A O 1
ATOM 1258 N N . GLN A 1 164 ? 8.777 -9.082 -13.165 1.00 88.75 164 GLN A N 1
ATOM 1259 C CA . GLN A 1 164 ? 7.647 -9.269 -12.249 1.00 88.75 164 GLN A CA 1
ATOM 1260 C C . GLN A 1 164 ? 7.334 -7.975 -11.495 1.00 88.75 164 GLN A C 1
ATOM 1262 O O . GLN A 1 164 ? 6.172 -7.586 -11.445 1.00 88.75 164 GLN A O 1
ATOM 1267 N N . LEU A 1 165 ? 8.352 -7.279 -10.977 1.00 89.12 165 LEU A N 1
ATOM 1268 C CA . LEU A 1 165 ? 8.177 -5.986 -10.313 1.00 89.12 165 LEU A CA 1
ATOM 1269 C C . LEU A 1 165 ? 7.510 -4.959 -11.226 1.00 89.12 165 LEU A C 1
ATOM 1271 O O . LEU A 1 165 ? 6.558 -4.312 -10.805 1.00 89.12 165 LEU A O 1
ATOM 1275 N N . TYR A 1 166 ? 7.934 -4.871 -12.487 1.00 91.06 166 TYR A N 1
ATOM 1276 C CA . TYR A 1 166 ? 7.306 -3.974 -13.455 1.00 91.06 166 TYR A CA 1
ATOM 1277 C C . TYR A 1 166 ? 5.831 -4.319 -13.713 1.00 91.06 166 TYR A C 1
ATOM 1279 O O . TYR A 1 166 ? 4.972 -3.438 -13.708 1.00 91.06 166 TYR A O 1
ATOM 1287 N N . ARG A 1 167 ? 5.501 -5.607 -13.886 1.00 90.44 167 ARG A N 1
ATOM 1288 C CA . ARG A 1 167 ? 4.102 -6.045 -14.056 1.00 90.44 167 ARG A CA 1
ATOM 1289 C C . ARG A 1 167 ? 3.243 -5.734 -12.834 1.00 90.44 167 ARG A C 1
ATOM 1291 O O . ARG A 1 167 ? 2.108 -5.304 -12.977 1.00 90.44 167 ARG A O 1
ATOM 1298 N N . MET A 1 168 ? 3.782 -5.928 -11.635 1.00 89.88 168 MET A N 1
ATOM 1299 C CA . MET A 1 168 ? 3.073 -5.608 -10.395 1.00 89.88 168 MET A CA 1
ATOM 1300 C C . MET A 1 168 ? 2.898 -4.095 -10.216 1.00 89.88 168 MET A C 1
ATOM 1302 O O . MET A 1 168 ? 1.832 -3.644 -9.808 1.00 89.88 168 MET A O 1
ATOM 1306 N N . ALA A 1 169 ? 3.909 -3.307 -10.581 1.00 89.31 169 ALA A N 1
ATOM 1307 C CA . ALA A 1 169 ? 3.876 -1.848 -10.520 1.00 89.31 169 ALA A CA 1
ATOM 1308 C C . ALA A 1 169 ? 2.873 -1.214 -11.496 1.00 89.31 169 ALA A C 1
ATOM 1310 O O . ALA A 1 169 ? 2.390 -0.110 -11.262 1.00 89.31 169 ALA A O 1
ATOM 1311 N N . THR A 1 170 ? 2.544 -1.918 -12.577 1.00 88.31 170 THR A N 1
ATOM 1312 C CA . THR A 1 170 ? 1.594 -1.468 -13.605 1.00 88.31 170 THR A CA 1
ATOM 1313 C C . THR A 1 170 ? 0.166 -1.957 -13.360 1.00 88.31 170 THR A C 1
ATOM 1315 O O . THR A 1 170 ? -0.721 -1.672 -14.163 1.00 88.31 170 THR A O 1
ATOM 1318 N N . LEU A 1 171 ? -0.095 -2.645 -12.241 1.00 86.25 171 LEU A N 1
ATOM 1319 C CA . LEU A 1 171 ? -1.449 -3.044 -11.871 1.00 86.25 171 LEU A CA 1
ATOM 1320 C C . LEU A 1 171 ? -2.351 -1.816 -11.706 1.00 86.25 171 LEU A C 1
ATOM 1322 O O . LEU A 1 171 ? -2.035 -0.860 -11.000 1.00 86.25 171 LEU A O 1
ATOM 1326 N N . THR A 1 172 ? -3.508 -1.877 -12.356 1.00 80.88 172 THR A N 1
ATOM 1327 C CA . THR A 1 172 ? -4.549 -0.839 -12.321 1.00 80.88 172 THR A CA 1
ATOM 1328 C C . THR A 1 172 ? -5.756 -1.249 -11.483 1.00 80.88 172 THR A C 1
ATOM 1330 O O . THR A 1 172 ? -6.717 -0.496 -11.366 1.00 80.88 172 THR A O 1
ATOM 1333 N N . LYS A 1 173 ? -5.723 -2.449 -10.895 1.00 80.12 173 LYS A N 1
ATOM 1334 C CA . LYS A 1 173 ? -6.810 -3.025 -10.102 1.00 80.12 173 LYS A CA 1
ATOM 1335 C C . LYS A 1 173 ? -6.291 -3.506 -8.757 1.00 80.12 173 LYS A C 1
ATOM 1337 O O . LYS A 1 173 ? -5.153 -3.964 -8.655 1.00 80.12 173 LYS A O 1
ATOM 1342 N N . LYS A 1 174 ? -7.160 -3.420 -7.752 1.00 82.25 174 LYS A N 1
ATOM 1343 C CA . LYS A 1 174 ? -6.937 -3.991 -6.423 1.00 82.25 174 LYS A CA 1
ATOM 1344 C C . LYS A 1 174 ? -6.701 -5.495 -6.514 1.00 82.25 174 LYS A C 1
ATOM 1346 O O . LYS A 1 174 ? -7.269 -6.158 -7.385 1.00 82.25 174 LYS A O 1
ATOM 1351 N N . LYS A 1 175 ? -5.857 -6.028 -5.633 1.00 80.69 175 LYS A N 1
ATOM 1352 C CA . LYS A 1 175 ? -5.578 -7.464 -5.603 1.00 80.69 175 LYS A CA 1
ATOM 1353 C C . LYS A 1 175 ? -6.770 -8.211 -5.001 1.00 80.69 175 LYS A C 1
ATOM 1355 O O . LYS A 1 175 ? -7.327 -7.724 -4.016 1.00 80.69 175 LYS A O 1
ATOM 1360 N N . PRO A 1 176 ? -7.148 -9.375 -5.554 1.00 72.31 176 PRO A N 1
ATOM 1361 C CA . PRO A 1 176 ? -8.297 -10.156 -5.099 1.00 72.31 176 PRO A CA 1
ATOM 1362 C C . PRO A 1 176 ? -8.013 -10.993 -3.834 1.00 72.31 176 PRO A C 1
ATOM 1364 O O . PRO A 1 176 ? -8.755 -11.930 -3.564 1.00 72.31 176 PRO A O 1
ATOM 1367 N N . ASP A 1 177 ? -6.941 -10.688 -3.099 1.00 79.00 177 ASP A N 1
ATOM 1368 C CA . ASP A 1 177 ? -6.464 -11.459 -1.948 1.00 79.00 177 ASP A CA 1
ATOM 1369 C C . ASP A 1 177 ? -7.493 -11.499 -0.799 1.00 79.00 177 ASP A C 1
ATOM 1371 O O . ASP A 1 177 ? -8.375 -10.639 -0.691 1.00 79.00 177 ASP A O 1
ATOM 1375 N N . ASP A 1 178 ? -7.356 -12.481 0.095 1.00 83.69 178 ASP A N 1
ATOM 1376 C CA . ASP A 1 178 ? -8.202 -12.588 1.283 1.00 83.69 178 ASP A CA 1
ATOM 1377 C C . ASP A 1 178 ? -8.012 -11.365 2.192 1.00 83.69 178 ASP A C 1
ATOM 1379 O O . ASP A 1 178 ? -6.962 -11.140 2.799 1.00 83.69 178 ASP A O 1
ATOM 1383 N N . ILE A 1 179 ? -9.060 -10.546 2.289 1.00 86.19 179 ILE A N 1
ATOM 1384 C CA . ILE A 1 179 ? -9.083 -9.327 3.103 1.00 86.19 179 ILE A CA 1
ATOM 1385 C C . ILE A 1 179 ? -9.762 -9.627 4.437 1.00 86.19 179 ILE A C 1
ATOM 1387 O O . ILE A 1 179 ? -10.975 -9.859 4.481 1.00 86.19 179 ILE A O 1
ATOM 1391 N N . SER A 1 180 ? -8.994 -9.540 5.522 1.00 84.81 180 SER A N 1
ATOM 1392 C CA . SER A 1 180 ? -9.487 -9.609 6.896 1.00 84.81 180 SER A CA 1
ATOM 1393 C C . SER A 1 180 ? -8.921 -8.465 7.736 1.00 84.81 180 SER A C 1
ATOM 1395 O O . SER A 1 180 ? -7.800 -7.999 7.523 1.00 84.81 180 SER A O 1
ATOM 1397 N N . VAL A 1 181 ? -9.734 -7.980 8.674 1.00 87.94 181 VAL A N 1
ATOM 1398 C CA . VAL A 1 181 ? -9.401 -6.889 9.595 1.00 87.94 181 VAL A CA 1
ATOM 1399 C C . VAL A 1 181 ? -10.013 -7.212 10.952 1.00 87.94 181 VAL A C 1
ATOM 1401 O O . VAL A 1 181 ? -11.180 -7.596 11.024 1.00 87.94 181 VAL A O 1
ATOM 1404 N N . ALA A 1 182 ? -9.247 -7.026 12.022 1.00 86.81 182 ALA A N 1
ATOM 1405 C CA . ALA A 1 182 ? -9.723 -7.123 13.393 1.00 86.81 182 ALA A CA 1
ATOM 1406 C C . ALA A 1 182 ? -9.293 -5.886 14.183 1.00 86.81 182 ALA A C 1
ATOM 1408 O O . ALA A 1 182 ? -8.147 -5.436 14.090 1.00 86.81 182 ALA A O 1
ATOM 1409 N N . MET A 1 183 ? -10.227 -5.348 14.963 1.00 86.44 183 MET A N 1
ATOM 1410 C CA . MET A 1 183 ? -10.035 -4.141 15.754 1.00 86.44 183 MET A CA 1
ATOM 1411 C C . MET A 1 183 ? -10.397 -4.413 17.209 1.00 86.44 183 MET A C 1
ATOM 1413 O O . MET A 1 183 ? -11.439 -5.005 17.486 1.00 86.44 183 MET A O 1
ATOM 1417 N N . LEU A 1 184 ? -9.536 -3.970 18.121 1.00 84.62 184 LEU A N 1
ATOM 1418 C CA . LEU A 1 184 ? -9.740 -4.045 19.562 1.00 84.62 184 LEU A CA 1
ATOM 1419 C C . LEU A 1 184 ? -9.557 -2.660 20.177 1.00 84.62 184 LEU A C 1
ATOM 1421 O O . LEU A 1 184 ? -8.670 -1.910 19.772 1.00 84.62 184 LEU A O 1
ATOM 1425 N N . GLU A 1 185 ? -10.373 -2.339 21.172 1.00 83.00 185 GLU A N 1
ATOM 1426 C CA . GLU A 1 185 ? -10.197 -1.152 22.006 1.00 83.00 185 GLU A CA 1
ATOM 1427 C C . GLU A 1 185 ? -9.633 -1.578 23.364 1.00 83.00 185 GLU A C 1
ATOM 1429 O O . GLU A 1 185 ? -10.110 -2.539 23.968 1.00 83.00 185 GLU A O 1
ATOM 1434 N N . PHE A 1 186 ? -8.588 -0.893 23.824 1.00 78.25 186 PHE A N 1
ATOM 1435 C CA . PHE A 1 186 ? -7.955 -1.158 25.109 1.00 78.25 186 PHE A CA 1
ATOM 1436 C C . PHE A 1 186 ? -8.652 -0.348 26.211 1.00 78.25 186 PHE A C 1
ATOM 1438 O O . PHE A 1 186 ? -8.584 0.882 26.213 1.00 78.25 186 PHE A O 1
ATOM 1445 N N . GLY A 1 187 ? -9.345 -1.035 27.123 1.00 69.31 187 GLY A N 1
ATOM 1446 C CA . GLY A 1 187 ? -10.184 -0.449 28.182 1.00 69.31 187 GLY A CA 1
ATOM 1447 C C . GLY A 1 187 ? -9.551 -0.431 29.565 1.00 69.31 187 GLY A C 1
ATOM 1448 O O . GLY A 1 187 ? -8.804 -1.382 29.878 1.00 69.31 187 GLY A O 1
#

Foldseek 3Di:
DADEDEDEADQDPDDDGDGDDDDDDDDAQHKYKYKDVLLQQQDFPVRLVVLVVVCVVVVHDQVVSQVVSLCNSQDDDPVDPVQLDQTLQLLVLLVVLLVVLVVVVVVPPPDPDDDDPVNVVSVVLNVVSCVRRVVPVVRNVVPDPCPPPPDDDVPRDPPDDSVRSSVRNPDSDRDPDDIGMDMDTDD

Radius of gyration: 19.43 Å; chains: 1; bounding box: 54×34×54 Å

Sequence (187 aa):
SINTVLIRLVNSLLGVDMYVVQRIPLKKCDTVLTFSDGFGDNVYKDEVLQLVASAQVTSVHPSDVCSRLVHHARAFVPADTSQESALPFAAAAASAYVARVNEMSYDNIDGGMMMLSSDIIVHIRKDQLVDRFKSKWPQLLARQVLIAKTNMKPGDVSHYSLAQLYRMATLTKKKPDDISVAMLEFG

Organism: Aphanomyces astaci (NCBI:txid112090)